Protein AF-A0A0J9TT22-F1 (afdb_monomer_lite)

Radius of gyration: 31.02 Å; chains: 1; bounding box: 88×72×93 Å

Secondary structure (DSSP, 8-state):
-----------SHHHHHHHHHHHHHHHHHHHHHHHHTT--------------HHHHHHS-----HHHHHHTHHHHHHH--THHHHHHHHHHHHHHHHHHHHHHHHHTTT-HHHHHHHHIIIIIHHHHHHHHGGGGGGHHHHHH-SSTTSSSS-EE---SSSSPPPGGG---SS-EE--HHHHHHHHHHHHHHHHHHHHHHHHHHHHHHHHHHHHHHHHTT--PPPHHHHHHHHHHHHTT---

pLDDT: mean 72.02, std 21.17, range [29.62, 95.62]

Foldseek 3Di:
DDDDDDDDPPDPPVVVVVVVVVVVVVVVVVVCVVPVVPDDDDDDDDDDDDDDPVVVVPPPFLQALVVVVVCLVVCLVPDDDVVNVLSVVLVVLLVVVVVLVVLCVVCVPPVPVSVVVCCVPPVVVLVVLLCVLVVLVVLCQQDPDDQPPHVAHADADDPDPDGDDPVNDPDPPHHYDHPVRSVVVNVVSNVVSVVSNVVSVVVVVSSVVSVLVSVCSNVSHDDDDPVVSVVSVVCVVVVVPD

Structure (mmCIF, N/CA/C/O backbone):
data_AF-A0A0J9TT22-F1
#
_entry.id   AF-A0A0J9TT22-F1
#
loop_
_atom_site.group_PDB
_atom_site.id
_atom_site.type_symbol
_atom_site.label_atom_id
_atom_site.label_alt_id
_atom_site.label_comp_id
_atom_site.label_asym_id
_atom_site.label_entity_id
_atom_site.label_seq_id
_atom_site.pdbx_PDB_ins_code
_atom_site.Cartn_x
_atom_site.Cartn_y
_atom_site.Cartn_z
_atom_site.occupancy
_atom_site.B_iso_or_equiv
_atom_site.auth_seq_id
_atom_site.auth_comp_id
_atom_site.auth_asym_id
_atom_site.auth_atom_id
_atom_site.pdbx_PDB_model_num
ATOM 1 N N . MET A 1 1 ? -51.705 55.415 2.253 1.00 37.06 1 MET A N 1
ATOM 2 C CA . MET A 1 1 ? -51.449 54.182 1.472 1.00 37.06 1 MET A CA 1
ATOM 3 C C . MET A 1 1 ? -50.558 53.272 2.321 1.00 37.06 1 MET A C 1
ATOM 5 O O . MET A 1 1 ? -49.623 53.779 2.922 1.00 37.06 1 MET A O 1
ATOM 9 N N . LYS A 1 2 ? -50.947 52.003 2.515 1.00 32.56 2 LYS A N 1
ATOM 10 C CA . LYS A 1 2 ? -50.372 51.031 3.476 1.00 32.56 2 LYS A CA 1
ATOM 11 C C . LYS A 1 2 ? -49.150 50.270 2.915 1.00 32.56 2 LYS A C 1
ATOM 13 O O . LYS A 1 2 ? -49.101 50.066 1.709 1.00 32.56 2 LYS A O 1
ATOM 18 N N . PHE A 1 3 ? -48.368 49.698 3.857 1.00 29.62 3 PHE A N 1
ATOM 19 C CA . PHE A 1 3 ? -47.431 48.543 3.781 1.00 29.62 3 PHE A CA 1
ATOM 20 C C . PHE A 1 3 ? -45.958 48.845 3.411 1.00 29.62 3 PHE A C 1
ATOM 22 O O . PHE A 1 3 ? -45.721 49.713 2.591 1.00 29.62 3 PHE A O 1
ATOM 29 N N . LYS A 1 4 ? -44.917 48.165 3.936 1.00 30.38 4 LYS A N 1
ATOM 30 C CA . LYS A 1 4 ? -44.758 47.073 4.932 1.00 30.38 4 LYS A CA 1
ATOM 31 C C . LYS A 1 4 ? -43.275 46.997 5.360 1.00 30.38 4 LYS A C 1
ATOM 33 O O . LYS A 1 4 ? -42.402 47.367 4.590 1.00 30.38 4 LYS A O 1
ATOM 38 N N . TYR A 1 5 ? -43.027 46.458 6.556 1.00 35.69 5 TYR A N 1
ATOM 39 C CA . TYR A 1 5 ? -41.725 45.977 7.042 1.00 35.69 5 TYR A CA 1
ATOM 40 C C . TYR A 1 5 ? -41.121 44.917 6.103 1.00 35.69 5 TYR A C 1
ATOM 42 O O . TYR A 1 5 ? -41.795 43.921 5.825 1.00 35.69 5 TYR A O 1
ATOM 50 N N . ASP A 1 6 ? -39.849 45.066 5.723 1.00 34.31 6 ASP A N 1
ATOM 51 C CA . ASP A 1 6 ? -39.071 43.990 5.103 1.00 34.31 6 ASP A CA 1
ATOM 52 C C . ASP A 1 6 ? -38.512 43.051 6.179 1.00 34.31 6 ASP A C 1
ATOM 54 O O . ASP A 1 6 ? -37.646 43.395 6.987 1.00 34.31 6 ASP A O 1
ATOM 58 N N . ARG A 1 7 ? -39.064 41.837 6.202 1.00 37.66 7 ARG A N 1
ATOM 59 C CA . ARG A 1 7 ? -38.657 40.716 7.048 1.00 37.66 7 ARG A CA 1
ATOM 60 C C . ARG A 1 7 ? -37.779 39.792 6.207 1.00 37.66 7 ARG A C 1
ATOM 62 O O . ARG A 1 7 ? -38.273 39.130 5.301 1.00 37.66 7 ARG A O 1
ATOM 69 N N . SER A 1 8 ? -36.492 39.730 6.536 1.00 45.25 8 SER A N 1
ATOM 70 C CA . SER A 1 8 ? -35.548 38.747 5.987 1.00 45.25 8 SER A CA 1
ATOM 71 C C . SER A 1 8 ? -36.042 37.302 6.221 1.00 45.25 8 SER A C 1
ATOM 73 O O . SER A 1 8 ? -36.425 36.974 7.352 1.00 45.25 8 SER A O 1
ATOM 75 N N . PRO A 1 9 ? -36.047 36.412 5.206 1.00 38.81 9 PRO A N 1
ATOM 76 C CA . PRO A 1 9 ? -36.471 35.027 5.368 1.00 38.81 9 PRO A CA 1
ATOM 77 C C . PRO A 1 9 ? -35.298 34.156 5.837 1.00 38.81 9 PRO A C 1
ATOM 79 O O . PRO A 1 9 ? -34.629 33.497 5.046 1.00 38.81 9 PRO A O 1
ATOM 82 N N . ASN A 1 10 ? -35.060 34.107 7.150 1.00 47.09 10 ASN A N 1
ATOM 83 C CA . ASN A 1 10 ? -34.124 33.155 7.758 1.00 47.09 10 ASN A CA 1
ATOM 84 C C . ASN A 1 10 ? -34.865 31.896 8.245 1.00 47.09 10 ASN A C 1
ATOM 86 O O . ASN A 1 10 ? -35.039 31.691 9.444 1.00 47.09 10 ASN A O 1
ATOM 90 N N . THR A 1 11 ? -35.403 31.091 7.322 1.00 48.34 11 THR A N 1
ATOM 91 C CA . THR A 1 11 ? -36.253 29.932 7.689 1.00 48.34 11 THR A CA 1
ATOM 92 C C . THR A 1 11 ? -35.967 28.623 6.947 1.00 48.34 11 THR A C 1
ATOM 94 O O . THR A 1 11 ? -36.708 27.662 7.135 1.00 48.34 11 THR A O 1
ATOM 97 N N . SER A 1 12 ? -34.881 28.507 6.173 1.00 46.44 12 SER A N 1
ATOM 98 C CA . SER A 1 12 ? -34.568 27.260 5.442 1.00 46.44 12 SER A CA 1
ATOM 99 C C . SER A 1 12 ? -33.324 26.495 5.915 1.00 46.44 12 SER A C 1
ATOM 101 O O . SER A 1 12 ? -33.224 25.302 5.631 1.00 46.44 12 SER A O 1
ATOM 103 N N . PHE A 1 13 ? -32.418 27.097 6.696 1.00 41.72 13 PHE A N 1
ATOM 104 C CA . PHE A 1 13 ? -31.214 26.391 7.167 1.00 41.72 13 PHE A CA 1
ATOM 105 C C . PHE A 1 13 ? -31.486 25.431 8.332 1.00 41.72 13 PHE A C 1
ATOM 107 O O . PHE A 1 13 ? -30.961 24.319 8.337 1.00 41.72 13 PHE A O 1
ATOM 114 N N . ASN A 1 14 ? -32.383 25.789 9.258 1.00 47.84 14 ASN A N 1
ATOM 115 C CA . ASN A 1 14 ? -32.678 24.951 10.427 1.00 47.84 14 ASN A CA 1
ATOM 116 C C . ASN A 1 14 ? -33.290 23.600 10.043 1.00 47.84 14 ASN A C 1
ATOM 118 O O . ASN A 1 14 ? -33.063 22.613 10.728 1.00 47.84 14 ASN A O 1
ATOM 122 N N . ARG A 1 15 ? -34.030 23.523 8.928 1.00 44.78 15 ARG A N 1
ATOM 123 C CA . ARG A 1 15 ? -34.662 22.271 8.491 1.00 44.78 15 ARG A CA 1
ATOM 124 C C . ARG A 1 15 ? -33.671 21.309 7.835 1.00 44.78 15 ARG A C 1
ATOM 126 O O . ARG A 1 15 ? -33.871 20.105 7.923 1.00 44.78 15 ARG A O 1
ATOM 133 N N . LEU A 1 16 ? -32.619 21.823 7.193 1.00 44.25 16 LEU A N 1
ATOM 134 C CA . LEU A 1 16 ? -31.525 20.998 6.671 1.00 44.25 16 LEU A CA 1
ATOM 135 C C . LEU A 1 16 ? -30.600 20.546 7.799 1.00 44.25 16 LEU A C 1
ATOM 137 O O . LEU A 1 16 ? -30.248 19.372 7.833 1.00 44.25 16 LEU A O 1
ATOM 141 N N . LEU A 1 17 ? -30.287 21.439 8.746 1.00 44.12 17 LEU A N 1
ATOM 142 C CA . LEU A 1 17 ? -29.478 21.105 9.919 1.00 44.12 17 LEU A CA 1
ATOM 143 C C . LEU A 1 17 ? -30.178 20.057 10.792 1.00 44.12 17 LEU A C 1
ATOM 145 O O . LEU A 1 17 ? -29.600 19.013 11.057 1.00 44.12 17 LEU A O 1
ATOM 149 N N . ALA A 1 18 ? -31.458 20.269 11.113 1.00 38.72 18 ALA A N 1
ATOM 150 C CA . ALA A 1 18 ? -32.251 19.333 11.905 1.00 38.72 18 ALA A CA 1
ATOM 151 C C . ALA A 1 18 ? -32.453 17.987 11.196 1.00 38.72 18 ALA A C 1
ATOM 153 O O . ALA A 1 18 ? -32.530 16.957 11.852 1.00 38.72 18 ALA A O 1
ATOM 154 N N . LYS A 1 19 ? -32.527 17.962 9.857 1.00 45.28 19 LYS A N 1
ATOM 155 C CA . LYS A 1 19 ? -32.622 16.701 9.107 1.00 45.28 19 LYS A CA 1
ATOM 156 C C . LYS A 1 19 ? -31.295 15.940 9.120 1.00 45.28 19 LYS A C 1
ATOM 158 O O . LYS A 1 19 ? -31.318 14.719 9.210 1.00 45.28 19 LYS A O 1
ATOM 163 N N . HIS A 1 20 ? -30.170 16.655 9.075 1.00 45.69 20 HIS A N 1
ATOM 164 C CA . HIS A 1 20 ? -28.841 16.059 9.166 1.00 45.69 20 HIS A CA 1
ATOM 165 C C . HIS A 1 20 ? -28.533 15.563 10.585 1.00 45.69 20 HIS A C 1
ATOM 167 O O . HIS A 1 20 ? -28.044 14.449 10.716 1.00 45.69 20 HIS A O 1
ATOM 173 N N . GLU A 1 21 ? -28.892 16.336 11.618 1.00 42.06 21 GLU A N 1
ATOM 174 C CA . GLU A 1 21 ? -28.808 15.936 13.031 1.00 42.06 21 GLU A CA 1
ATOM 175 C C . GLU A 1 21 ? -29.717 14.742 13.327 1.00 42.06 21 GLU A C 1
ATOM 177 O O . GLU A 1 21 ? -29.281 13.791 13.957 1.00 42.06 21 GLU A O 1
ATOM 182 N N . TYR A 1 22 ? -30.951 14.734 12.814 1.00 36.41 22 TYR A N 1
ATOM 183 C CA . TYR A 1 22 ? -31.877 13.614 12.997 1.00 36.41 22 TYR A CA 1
ATOM 184 C C . TYR A 1 22 ? -31.412 12.345 12.271 1.00 36.41 22 TYR A C 1
ATOM 186 O O . TYR A 1 22 ? -31.561 11.244 12.791 1.00 36.41 22 TYR A O 1
ATOM 194 N N . GLN A 1 23 ? -30.822 12.474 11.076 1.00 41.59 23 GLN A N 1
ATOM 195 C CA . GLN A 1 23 ? -30.204 11.337 10.386 1.00 41.59 23 GLN A CA 1
ATOM 196 C C . GLN A 1 23 ? -28.950 10.848 11.116 1.00 41.59 23 GLN A C 1
ATOM 198 O O . GLN A 1 23 ? -28.794 9.644 11.265 1.00 41.59 23 GLN A O 1
ATOM 203 N N . GLU A 1 24 ? -28.115 11.746 11.642 1.00 42.84 24 GLU A N 1
ATOM 204 C CA . GLU A 1 24 ? -26.948 11.394 12.461 1.00 42.84 24 GLU A CA 1
ATOM 205 C C . GLU A 1 24 ? -27.359 10.721 13.782 1.00 42.84 24 GLU A C 1
ATOM 207 O O . GLU A 1 24 ? -26.717 9.767 14.209 1.00 42.84 24 GLU A O 1
ATOM 212 N N . GLU A 1 25 ? -28.461 11.153 14.396 1.00 38.59 25 GLU A N 1
ATOM 213 C CA . GLU A 1 25 ? -29.019 10.565 15.616 1.00 38.59 25 GLU A CA 1
ATOM 214 C C . GLU A 1 25 ? -29.663 9.196 15.350 1.00 38.59 25 GLU A C 1
ATOM 216 O O . GLU A 1 25 ? -29.470 8.264 16.129 1.00 38.59 25 GLU A O 1
ATOM 221 N N . ILE A 1 26 ? -30.364 9.023 14.224 1.00 37.78 26 ILE A N 1
ATOM 222 C CA . ILE A 1 26 ? -30.870 7.715 13.779 1.00 37.78 26 ILE A CA 1
ATOM 223 C C . ILE A 1 26 ? -29.719 6.772 13.429 1.00 37.78 26 ILE A C 1
ATOM 225 O O . ILE A 1 26 ? -29.774 5.593 13.777 1.00 37.78 26 ILE A O 1
ATOM 229 N N . ASP A 1 27 ? -28.679 7.265 12.761 1.00 44.78 27 ASP A N 1
ATOM 230 C CA . ASP A 1 27 ? -27.496 6.479 12.434 1.00 44.78 27 ASP A CA 1
ATOM 231 C C . ASP A 1 27 ? -26.738 6.097 13.713 1.00 44.78 27 ASP A C 1
ATOM 233 O O . ASP A 1 27 ? -26.371 4.934 13.850 1.00 44.78 27 ASP A O 1
ATOM 237 N N . ASP A 1 28 ? -26.598 6.996 14.698 1.00 43.00 28 ASP A N 1
ATOM 238 C CA . ASP A 1 28 ? -26.038 6.699 16.028 1.00 43.00 28 ASP A CA 1
ATOM 239 C C . ASP A 1 28 ? -26.902 5.683 16.787 1.00 43.00 28 ASP A C 1
ATOM 241 O O . ASP A 1 28 ? -26.366 4.735 17.355 1.00 43.00 28 ASP A O 1
ATOM 245 N N . LEU A 1 29 ? -28.233 5.794 16.737 1.00 38.97 29 LEU A N 1
ATOM 246 C CA . LEU A 1 29 ? -29.165 4.844 17.352 1.00 38.97 29 LEU A CA 1
ATOM 247 C C . LEU A 1 29 ? -29.139 3.471 16.674 1.00 38.97 29 LEU A C 1
ATOM 249 O O . LEU A 1 29 ? -29.171 2.457 17.369 1.00 38.97 29 LEU A O 1
ATOM 253 N N . ASN A 1 30 ? -29.027 3.409 15.349 1.00 43.81 30 ASN A N 1
ATOM 254 C CA . ASN A 1 30 ? -28.881 2.162 14.600 1.00 43.81 30 ASN A CA 1
ATOM 255 C C . ASN A 1 30 ? -27.499 1.537 14.824 1.00 43.81 30 ASN A C 1
ATOM 257 O O . ASN A 1 30 ? -27.389 0.315 14.964 1.00 43.81 30 ASN A O 1
ATOM 261 N N . LEU A 1 31 ? -26.443 2.349 14.917 1.00 43.25 31 LEU A N 1
ATOM 262 C CA . LEU A 1 31 ? -25.096 1.906 15.274 1.00 43.25 31 LEU A CA 1
ATOM 263 C C . LEU A 1 31 ? -25.077 1.375 16.714 1.00 43.25 31 LEU A C 1
ATOM 265 O O . LEU A 1 31 ? -24.534 0.303 16.970 1.00 43.25 31 LEU A O 1
ATOM 269 N N . ARG A 1 32 ? -25.745 2.071 17.642 1.00 37.31 32 ARG A N 1
ATOM 270 C CA . ARG A 1 32 ? -25.899 1.706 19.056 1.00 37.31 32 ARG A CA 1
ATOM 271 C C . ARG A 1 32 ? -26.750 0.453 19.221 1.00 37.31 32 ARG A C 1
ATOM 273 O O . ARG A 1 32 ? -26.325 -0.454 19.920 1.00 37.31 32 ARG A O 1
ATOM 280 N N . GLY A 1 33 ? -27.884 0.335 18.537 1.00 35.97 33 GLY A N 1
ATOM 281 C CA . GLY A 1 33 ? -28.732 -0.863 18.544 1.00 35.97 33 GLY A CA 1
ATOM 282 C C . GLY A 1 33 ? -28.030 -2.086 17.945 1.00 35.97 33 GLY A C 1
ATOM 283 O O . GLY A 1 33 ? -28.187 -3.208 18.429 1.00 35.97 33 GLY A O 1
ATOM 284 N N . ASN A 1 34 ? -27.169 -1.880 16.945 1.00 39.72 34 ASN A N 1
ATOM 285 C CA . ASN A 1 34 ? -26.331 -2.943 16.402 1.00 39.72 34 ASN A CA 1
ATOM 286 C C . ASN A 1 34 ? -25.135 -3.306 17.297 1.00 39.72 34 ASN A C 1
ATOM 288 O O . ASN A 1 34 ? -24.751 -4.474 17.270 1.00 39.72 34 ASN A O 1
ATOM 292 N N . LEU A 1 35 ? -24.584 -2.368 18.083 1.00 41.12 35 LEU A N 1
ATOM 293 C CA . LEU A 1 35 ? -23.477 -2.591 19.032 1.00 41.12 35 LEU A CA 1
ATOM 294 C C . LEU A 1 35 ? -23.924 -3.191 20.373 1.00 41.12 35 LEU A C 1
ATOM 296 O O . LEU A 1 35 ? -23.228 -4.044 20.915 1.00 41.12 35 LEU A O 1
ATOM 300 N N . VAL A 1 36 ? -25.071 -2.765 20.912 1.00 41.31 36 VAL A N 1
ATOM 301 C CA . VAL A 1 36 ? -25.587 -3.200 22.227 1.00 41.31 36 VAL A CA 1
ATOM 302 C C . VAL A 1 36 ? -25.823 -4.714 22.265 1.00 41.31 36 VAL A C 1
ATOM 304 O O . VAL A 1 36 ? -25.690 -5.332 23.314 1.00 41.31 36 VAL A O 1
ATOM 307 N N . ASN A 1 37 ? -26.053 -5.337 21.108 1.00 36.88 37 ASN A N 1
ATOM 308 C CA . ASN A 1 37 ? -26.196 -6.786 20.991 1.00 36.88 37 ASN A CA 1
ATOM 309 C C . ASN A 1 37 ? -24.880 -7.585 21.134 1.00 36.88 37 ASN A C 1
ATOM 311 O O . ASN A 1 37 ? -24.942 -8.812 21.145 1.00 36.88 37 ASN A O 1
ATOM 315 N N . TYR A 1 38 ? -23.705 -6.945 21.232 1.00 47.16 38 TYR A N 1
ATOM 316 C CA . TYR A 1 38 ? -22.410 -7.648 21.233 1.00 47.16 38 TYR A CA 1
ATOM 317 C C . TYR A 1 38 ? -21.505 -7.391 22.443 1.00 47.16 38 TYR A C 1
ATOM 319 O O . TYR A 1 38 ? -20.490 -8.069 22.569 1.00 47.16 38 TYR A O 1
ATOM 327 N N . GLU A 1 39 ? -21.840 -6.469 23.348 1.00 41.78 39 GLU A N 1
ATOM 328 C CA . GLU A 1 39 ? -20.967 -6.125 24.482 1.00 41.78 39 GLU A CA 1
ATOM 329 C C . GLU A 1 39 ? -21.781 -5.808 25.744 1.00 41.78 39 GLU A C 1
ATOM 331 O O . GLU A 1 39 ? -21.877 -4.661 26.175 1.00 41.78 39 GLU A O 1
ATOM 336 N N . THR A 1 40 ? -22.350 -6.837 26.378 1.00 32.28 40 THR A N 1
ATOM 337 C CA . THR A 1 40 ? -22.610 -6.762 27.824 1.00 32.28 40 THR A CA 1
ATOM 338 C C . THR A 1 40 ? -21.502 -7.554 28.521 1.00 32.28 40 THR A C 1
ATOM 340 O O . THR A 1 40 ? -21.548 -8.783 28.503 1.00 32.28 40 THR A O 1
ATOM 343 N N . PRO A 1 41 ? -20.456 -6.912 29.070 1.00 39.66 41 PRO A N 1
ATOM 344 C CA . PRO A 1 41 ? -19.488 -7.621 29.899 1.00 39.66 41 PRO A CA 1
ATOM 345 C C . PRO A 1 41 ? -20.177 -8.097 31.191 1.00 39.66 41 PRO A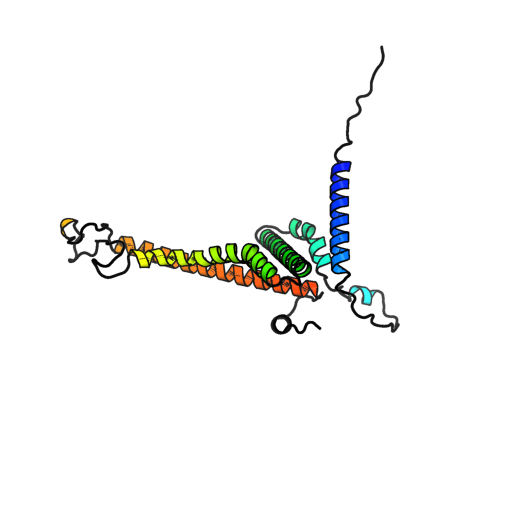 C 1
ATOM 347 O O . PRO A 1 41 ? -21.079 -7.407 31.678 1.00 39.66 41 PRO A O 1
ATOM 350 N N . PRO A 1 42 ? -19.786 -9.251 31.765 1.00 38.19 42 PRO A N 1
ATOM 351 C CA . PRO A 1 42 ? -20.404 -9.741 32.984 1.00 38.19 42 PRO A CA 1
ATOM 352 C C . PRO A 1 42 ? -20.160 -8.755 34.128 1.00 38.19 42 PRO A C 1
ATOM 354 O O . PRO A 1 42 ? -19.050 -8.272 34.358 1.00 38.19 42 PRO A O 1
ATOM 357 N N . ASN A 1 43 ? -21.262 -8.452 34.801 1.00 37.22 43 ASN A N 1
ATOM 358 C CA . ASN A 1 43 ? -21.387 -7.597 35.967 1.00 37.22 43 ASN A CA 1
ATOM 359 C C . ASN A 1 43 ? -20.382 -8.040 37.050 1.00 37.22 43 ASN A C 1
ATOM 361 O O . ASN A 1 43 ? -20.492 -9.148 37.573 1.00 37.22 43 ASN A O 1
ATOM 365 N N . ILE A 1 44 ? -19.391 -7.205 37.378 1.00 36.81 44 ILE A N 1
ATOM 366 C CA . ILE A 1 44 ? -18.541 -7.437 38.553 1.00 36.81 44 ILE A CA 1
ATOM 367 C C . ILE A 1 44 ? -19.313 -6.889 39.748 1.00 36.81 44 ILE A C 1
ATOM 369 O O . ILE A 1 44 ? -19.485 -5.677 39.880 1.00 36.81 44 ILE A O 1
ATOM 373 N N . HIS A 1 45 ? -19.815 -7.811 40.566 1.00 34.56 45 HIS A N 1
ATOM 374 C CA . HIS A 1 45 ? -20.509 -7.524 41.811 1.00 34.56 45 HIS A CA 1
ATOM 375 C C . HIS A 1 45 ? -19.671 -6.646 42.749 1.00 34.56 45 HIS A C 1
ATOM 377 O O . HIS A 1 45 ? -18.445 -6.723 42.795 1.00 34.56 45 HIS A O 1
ATOM 383 N N . ASN A 1 46 ? -20.401 -5.798 43.468 1.00 40.19 46 ASN A N 1
ATOM 384 C CA . ASN A 1 46 ? -19.937 -4.823 44.441 1.00 40.19 46 ASN A CA 1
ATOM 385 C C . ASN A 1 46 ? -18.973 -5.416 45.474 1.00 40.19 46 ASN A C 1
ATOM 387 O O . ASN A 1 46 ? -19.292 -6.418 46.106 1.00 40.19 46 ASN A O 1
ATOM 391 N N . GLU A 1 47 ? -17.896 -4.689 45.757 1.00 32.50 47 GLU A N 1
ATOM 392 C CA . GLU A 1 47 ? -17.375 -4.619 47.118 1.00 32.50 47 GLU A CA 1
ATOM 393 C C . GLU A 1 47 ? -16.932 -3.178 47.381 1.00 32.50 47 GLU A C 1
ATOM 395 O O . GLU A 1 47 ? -16.017 -2.634 46.754 1.00 32.50 47 GLU A O 1
ATOM 400 N N . GLU A 1 48 ? -17.708 -2.516 48.234 1.00 42.75 48 GLU A N 1
ATOM 401 C CA . GLU A 1 48 ? -17.451 -1.182 48.746 1.00 42.75 48 GLU A CA 1
ATOM 402 C C . GLU A 1 48 ? -16.157 -1.196 49.551 1.00 42.75 48 GLU A C 1
ATOM 404 O O . GLU A 1 48 ? -16.017 -2.001 50.461 1.00 42.75 48 GLU A O 1
ATOM 409 N N . ASN A 1 49 ? -15.241 -0.270 49.264 1.00 30.72 49 ASN A N 1
ATOM 410 C CA . ASN A 1 49 ? -14.400 0.335 50.291 1.00 30.72 49 ASN A CA 1
ATOM 411 C C . ASN A 1 49 ? -13.901 1.704 49.813 1.00 30.72 49 ASN A C 1
ATOM 413 O O . ASN A 1 49 ? -13.359 1.868 48.718 1.00 30.72 49 ASN A O 1
ATOM 417 N N . PHE A 1 50 ? -14.162 2.712 50.642 1.00 45.41 50 PHE A N 1
ATOM 418 C CA . PHE A 1 50 ? -13.865 4.125 50.437 1.00 45.41 50 PHE A CA 1
ATOM 419 C C . PHE A 1 50 ? -12.418 4.365 49.993 1.00 45.41 50 PHE A C 1
ATOM 421 O O . PHE A 1 50 ? -11.483 4.075 50.736 1.00 45.41 50 PHE A O 1
ATOM 428 N N . THR A 1 51 ? -12.192 4.994 48.833 1.00 35.28 51 THR A N 1
ATOM 429 C CA . THR A 1 51 ? -10.885 5.618 48.556 1.00 35.28 51 THR A CA 1
ATOM 430 C C . THR A 1 51 ? -10.992 6.790 47.573 1.00 35.28 51 THR A C 1
ATOM 432 O O . THR A 1 51 ? -11.075 6.599 46.369 1.00 35.28 51 THR A O 1
ATOM 435 N N . SER A 1 52 ? -10.954 8.003 48.138 1.00 40.78 52 SER A N 1
ATOM 436 C CA . SER A 1 52 ? -10.563 9.327 47.606 1.00 40.78 52 SER A CA 1
ATOM 437 C C . SER A 1 52 ? -10.932 9.760 46.165 1.00 40.78 52 SER A C 1
ATOM 439 O O . SER A 1 52 ? -10.741 9.055 45.178 1.00 40.78 52 SER A O 1
ATOM 441 N N . LYS A 1 53 ? -11.299 11.047 46.017 1.00 36.69 53 LYS A N 1
ATOM 442 C CA . LYS A 1 53 ? -11.429 11.783 44.732 1.00 36.69 53 LYS A CA 1
ATOM 443 C C . LYS A 1 53 ? -10.253 11.570 43.751 1.00 36.69 53 LYS A C 1
ATOM 445 O O . LYS A 1 53 ? -10.436 11.716 42.546 1.00 36.69 53 LYS A O 1
ATOM 450 N N . TYR A 1 54 ? -9.071 11.183 44.239 1.00 37.94 54 TYR A N 1
ATOM 451 C CA . TYR A 1 54 ? -7.882 10.898 43.430 1.00 37.94 54 TYR A CA 1
ATOM 452 C C . TYR A 1 54 ? -7.887 9.514 42.754 1.00 37.94 54 TYR A C 1
ATOM 454 O O . TYR A 1 54 ? -7.288 9.365 41.687 1.00 37.94 54 TYR A O 1
ATOM 462 N N . ALA A 1 55 ? -8.605 8.517 43.285 1.00 38.25 55 ALA A N 1
ATOM 463 C CA . ALA A 1 55 ? -8.742 7.209 42.634 1.00 38.25 55 ALA A CA 1
ATOM 464 C C . ALA A 1 55 ? -9.563 7.292 41.331 1.00 38.25 55 ALA A C 1
ATOM 466 O O . ALA A 1 55 ? -9.316 6.546 40.380 1.00 38.25 55 ALA A O 1
ATOM 467 N N . TYR A 1 56 ? -10.484 8.257 41.246 1.00 40.56 56 TYR A N 1
ATOM 468 C CA . TYR A 1 56 ? -11.313 8.491 40.060 1.00 40.56 56 TYR A CA 1
ATOM 469 C C . TYR A 1 56 ? -10.511 9.055 38.875 1.00 40.56 56 TYR A C 1
ATOM 471 O O . TYR A 1 56 ? -10.803 8.748 37.722 1.00 40.56 56 TYR A O 1
ATOM 479 N N . LEU A 1 57 ? -9.448 9.823 39.145 1.00 43.53 57 LEU A N 1
ATOM 480 C CA . LEU A 1 57 ? -8.591 10.415 38.110 1.00 43.53 57 LEU A CA 1
ATOM 481 C C . LEU A 1 57 ? -7.582 9.416 37.517 1.00 43.53 57 LEU A C 1
ATOM 483 O O . LEU A 1 57 ? -7.057 9.649 36.428 1.00 43.53 57 LEU A O 1
ATOM 487 N N . LYS A 1 58 ? -7.327 8.288 38.200 1.00 35.59 58 LYS A N 1
ATOM 488 C CA . LYS A 1 58 ? -6.332 7.282 37.786 1.00 35.59 58 LYS A CA 1
ATOM 489 C C . LYS A 1 58 ? -6.927 6.018 37.158 1.00 35.59 58 LYS A C 1
ATOM 491 O O . LYS A 1 58 ? -6.185 5.230 36.573 1.00 35.59 58 LYS A O 1
ATOM 496 N N . LYS A 1 59 ? -8.253 5.851 37.156 1.00 40.62 59 LYS A N 1
ATOM 497 C CA . LYS A 1 59 ? -8.921 4.895 36.259 1.00 40.62 59 LYS A CA 1
ATOM 498 C C . LYS A 1 59 ? -9.033 5.536 34.877 1.00 40.62 59 LYS A C 1
ATOM 500 O O . LYS A 1 59 ? -10.075 6.074 34.512 1.00 40.62 59 LYS A O 1
ATOM 505 N N . ARG A 1 60 ? -7.937 5.522 34.106 1.00 45.97 60 ARG A N 1
ATOM 506 C CA . ARG A 1 60 ? -7.943 5.898 32.682 1.00 45.97 60 ARG A CA 1
ATOM 507 C C . ARG A 1 60 ? -9.024 5.052 32.009 1.00 45.97 60 ARG A C 1
ATOM 509 O O . ARG A 1 60 ? -8.793 3.865 31.791 1.00 45.97 60 ARG A O 1
ATOM 516 N N . LYS A 1 61 ? -10.208 5.633 31.760 1.00 53.91 61 LYS A N 1
ATOM 517 C CA . LYS A 1 61 ? -11.314 4.933 31.092 1.00 53.91 61 LYS A CA 1
ATOM 518 C C . LYS A 1 61 ? -10.734 4.234 29.857 1.00 53.91 61 LYS A C 1
ATOM 520 O O . LYS A 1 61 ? -9.988 4.893 29.119 1.00 53.91 61 LYS A O 1
ATOM 525 N N . PRO A 1 62 ? -11.009 2.933 29.653 1.00 53.00 62 PRO A N 1
ATOM 526 C CA . PRO A 1 62 ? -10.571 2.253 28.446 1.00 53.00 62 PRO A CA 1
ATOM 527 C C . PRO A 1 62 ? -11.053 3.083 27.258 1.00 53.00 62 PRO A C 1
ATOM 529 O O . PRO A 1 62 ? -12.219 3.483 27.199 1.00 53.00 62 PRO A O 1
ATOM 532 N N . ILE A 1 63 ? -10.130 3.440 26.364 1.00 62.97 63 ILE A N 1
ATOM 533 C CA . ILE A 1 63 ? -10.493 4.182 25.158 1.00 62.97 63 ILE A CA 1
ATOM 534 C C . ILE A 1 63 ? -11.254 3.186 24.295 1.00 62.97 63 ILE A C 1
ATOM 536 O O . ILE A 1 63 ? -10.641 2.344 23.642 1.00 62.97 63 ILE A O 1
ATOM 540 N N . ASN A 1 64 ? -12.581 3.258 24.336 1.00 79.56 64 ASN A N 1
ATOM 541 C CA . ASN A 1 64 ? -13.423 2.445 23.477 1.00 79.56 64 ASN A CA 1
ATOM 542 C C . ASN A 1 64 ? -13.407 3.002 22.045 1.00 79.56 64 ASN A C 1
ATOM 544 O O . ASN A 1 64 ? -13.227 4.205 21.813 1.00 79.56 64 ASN A O 1
ATOM 548 N N . LEU A 1 65 ? -13.599 2.118 21.070 1.00 87.62 65 LEU A N 1
ATOM 549 C CA . LEU A 1 65 ? -13.638 2.456 19.647 1.00 87.62 65 LEU A CA 1
ATOM 550 C C . LEU A 1 65 ? -14.635 3.586 19.337 1.00 87.62 65 LEU A C 1
ATOM 552 O O . LEU A 1 65 ? -14.341 4.460 18.522 1.00 87.62 65 LEU A O 1
ATOM 556 N N . LEU A 1 66 ? -15.777 3.610 20.028 1.00 85.81 66 LEU A N 1
ATOM 557 C CA . LEU A 1 66 ? -16.830 4.607 19.834 1.00 85.81 66 LEU A CA 1
ATOM 558 C C . LEU A 1 66 ? -16.375 6.025 20.223 1.00 85.81 66 LEU A C 1
ATOM 560 O O . LEU A 1 66 ? -16.458 6.948 19.416 1.00 85.81 66 LEU A O 1
ATOM 564 N N . SER A 1 67 ? -15.802 6.207 21.419 1.00 87.81 67 SER A N 1
ATOM 565 C CA . SER A 1 67 ? -15.241 7.503 21.838 1.00 87.81 67 SER A CA 1
ATOM 566 C C . SER A 1 67 ? -14.045 7.913 20.980 1.00 87.81 67 SER A C 1
ATOM 568 O O . SER A 1 67 ? -13.823 9.106 20.742 1.00 87.81 67 SER A O 1
ATOM 570 N N . TYR A 1 68 ? -13.284 6.937 20.474 1.00 89.12 68 TYR A N 1
ATOM 571 C CA . TYR A 1 68 ? -12.226 7.195 19.512 1.00 89.12 68 TYR A CA 1
ATOM 572 C C . TYR A 1 68 ? -12.798 7.774 18.216 1.00 89.12 68 TYR A C 1
ATOM 574 O O . TYR A 1 68 ? -12.344 8.831 17.780 1.00 89.12 68 TYR A O 1
ATOM 582 N N . LYS A 1 69 ? -13.812 7.152 17.614 1.00 90.81 69 LYS A N 1
ATOM 583 C CA . LYS A 1 69 ? -14.441 7.649 16.382 1.00 90.81 69 LYS A CA 1
ATOM 584 C C . LYS A 1 69 ? -15.136 8.997 16.582 1.00 90.81 69 LYS A C 1
ATOM 586 O O . LYS A 1 69 ? -14.866 9.908 15.809 1.00 90.81 69 LYS A O 1
ATOM 591 N N . LYS A 1 70 ? -15.883 9.188 17.676 1.00 90.44 70 LYS A N 1
ATOM 592 C CA . LYS A 1 70 ? -16.576 10.457 17.988 1.00 90.44 70 LYS A CA 1
ATOM 593 C C . LYS A 1 70 ? -15.634 11.663 18.024 1.00 90.44 70 LYS A C 1
ATOM 595 O O . LYS A 1 70 ? -15.951 12.740 17.540 1.00 90.44 70 LYS A O 1
ATOM 600 N N . ASN A 1 71 ? -14.427 11.475 18.551 1.00 90.56 71 ASN A N 1
ATOM 601 C CA . ASN A 1 71 ? -13.425 12.540 18.632 1.00 90.56 71 ASN A CA 1
ATOM 602 C C . ASN A 1 71 ? -12.605 12.728 17.339 1.00 90.56 71 ASN A C 1
ATOM 604 O O . ASN A 1 71 ? -11.594 13.436 17.367 1.00 90.56 71 ASN A O 1
ATOM 608 N N . TYR A 1 72 ? -12.956 12.058 16.235 1.00 91.94 72 TYR A N 1
ATOM 609 C CA . TYR A 1 72 ? -12.186 12.106 14.992 1.00 91.94 72 TYR A CA 1
ATOM 610 C C . TYR A 1 72 ? -12.067 13.527 14.439 1.00 91.94 72 TYR A C 1
ATOM 612 O O . TYR A 1 72 ? -10.943 13.972 14.230 1.00 91.94 72 TYR A O 1
ATOM 620 N N . GLU A 1 73 ? -13.177 14.248 14.259 1.00 92.56 73 GLU A N 1
ATOM 621 C CA . GLU A 1 73 ? -13.177 15.569 13.607 1.00 92.56 73 GLU A CA 1
ATOM 622 C C . GLU A 1 73 ? -12.291 16.563 14.367 1.00 92.56 73 GLU A C 1
ATOM 624 O O . GLU A 1 73 ? -11.415 17.218 13.801 1.00 92.56 73 GLU A O 1
ATOM 629 N N . HIS A 1 74 ? -12.408 16.568 15.695 1.00 93.06 74 HIS A N 1
ATOM 630 C CA . HIS A 1 74 ? -11.548 17.362 16.564 1.00 93.06 74 HIS A CA 1
ATOM 631 C C . HIS A 1 74 ? -10.061 16.970 16.450 1.00 93.06 74 HIS A C 1
ATOM 633 O O . HIS A 1 74 ? -9.186 17.840 16.415 1.00 93.06 74 HIS A O 1
ATOM 639 N N . ARG A 1 75 ? -9.735 15.667 16.381 1.00 93.25 75 ARG A N 1
ATOM 640 C CA . ARG A 1 75 ? -8.345 15.229 16.155 1.00 93.25 75 ARG A CA 1
ATOM 641 C C . ARG A 1 75 ? -7.853 15.660 14.781 1.00 93.25 75 ARG A C 1
ATOM 643 O O . ARG A 1 75 ? -6.738 16.158 14.691 1.00 93.25 75 ARG A O 1
ATOM 650 N N . TYR A 1 76 ? -8.665 15.490 13.746 1.00 93.19 76 TYR A N 1
ATOM 651 C CA . TYR A 1 76 ? -8.336 15.815 12.366 1.00 93.19 76 TYR A CA 1
ATOM 652 C C . TYR A 1 76 ? -8.061 17.313 12.183 1.00 93.19 76 TYR A C 1
ATOM 654 O O . TYR A 1 76 ? -7.029 17.680 11.620 1.00 93.19 76 TYR A O 1
ATOM 662 N N . ALA A 1 77 ? -8.915 18.176 12.742 1.00 94.88 77 ALA A N 1
ATOM 663 C CA . ALA A 1 77 ? -8.761 19.630 12.708 1.00 94.88 77 ALA A CA 1
ATOM 664 C C . ALA A 1 77 ? -7.451 20.107 13.360 1.00 94.88 77 ALA A C 1
ATOM 666 O O . ALA A 1 77 ? -6.824 21.052 12.885 1.00 94.88 77 ALA A O 1
ATOM 667 N N . LYS A 1 78 ? -6.992 19.422 14.417 1.00 95.62 78 LYS A N 1
ATOM 668 C CA . LYS A 1 78 ? -5.743 19.751 15.123 1.00 95.62 78 LYS A CA 1
ATOM 669 C C . LYS A 1 78 ? -4.469 19.299 14.399 1.00 95.62 78 LYS A C 1
ATOM 671 O O . LYS A 1 78 ? -3.382 19.753 14.758 1.00 95.62 78 LYS A O 1
ATOM 676 N N . LYS A 1 79 ? -4.548 18.389 13.422 1.00 95.44 79 LYS A N 1
ATOM 677 C CA . LYS A 1 79 ? -3.371 17.863 12.707 1.00 95.44 79 LYS A CA 1
ATOM 678 C C . LYS A 1 79 ? -2.997 18.736 11.506 1.00 95.44 79 LYS A C 1
ATOM 680 O O . LYS A 1 79 ? -3.842 19.369 10.883 1.00 95.44 79 LYS A O 1
ATOM 685 N N . LYS A 1 80 ? -1.710 18.720 11.144 1.00 94.50 80 LYS A N 1
ATOM 686 C CA . LYS A 1 80 ? -1.154 19.401 9.962 1.00 94.50 80 LYS A CA 1
ATOM 687 C C . LYS A 1 80 ? -0.254 18.449 9.165 1.00 94.50 80 LYS A C 1
ATOM 689 O O . LYS A 1 80 ? 0.267 17.481 9.724 1.00 94.50 80 LYS A O 1
ATOM 694 N N . GLY A 1 81 ? -0.091 18.722 7.868 1.00 95.38 81 GLY A N 1
ATOM 695 C CA . GLY A 1 81 ? 0.796 17.973 6.967 1.00 95.38 81 GLY A CA 1
ATOM 696 C C . GLY A 1 81 ? 0.516 16.465 6.934 1.00 95.38 81 GLY A C 1
ATOM 697 O O . GLY A 1 81 ? -0.639 16.035 6.904 1.00 95.38 81 GLY A O 1
ATOM 698 N N . LEU A 1 82 ? 1.580 15.658 6.997 1.00 92.81 82 LEU A N 1
ATOM 699 C CA . LEU A 1 82 ? 1.511 14.189 6.954 1.00 92.81 82 LEU A CA 1
ATOM 700 C C . LEU A 1 82 ? 0.660 13.587 8.077 1.00 92.81 82 LEU A C 1
ATOM 702 O O . LEU A 1 82 ? -0.022 12.589 7.867 1.00 92.81 82 LEU A O 1
ATOM 706 N N . ALA A 1 83 ? 0.633 14.210 9.258 1.00 94.06 83 ALA A N 1
ATOM 707 C CA . ALA A 1 83 ? -0.170 13.710 10.370 1.00 94.06 83 ALA A CA 1
ATOM 708 C C . ALA A 1 83 ? -1.682 13.853 10.116 1.00 94.06 83 ALA A C 1
ATOM 710 O O . ALA A 1 83 ? -2.481 13.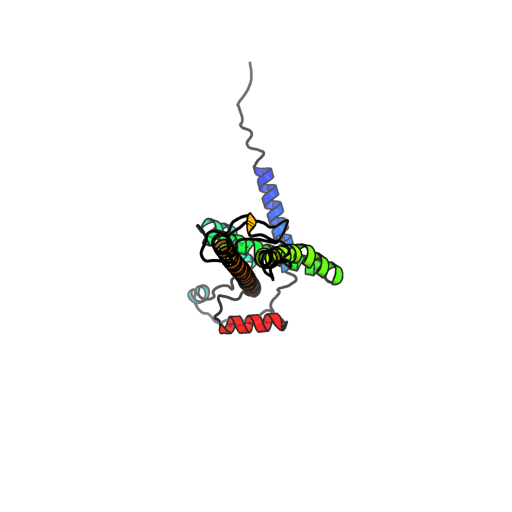119 10.697 1.00 94.06 83 ALA A O 1
ATOM 711 N N . LYS A 1 84 ? -2.084 14.794 9.249 1.00 95.38 84 LYS A N 1
ATOM 712 C CA . LYS A 1 84 ? -3.476 14.951 8.812 1.00 95.38 84 LYS A CA 1
ATOM 713 C C . LYS A 1 84 ? -3.854 13.870 7.796 1.00 95.38 84 LYS A C 1
ATOM 715 O O . LYS A 1 84 ? -4.938 13.305 7.904 1.00 95.38 84 LYS A O 1
ATOM 720 N N . LEU A 1 85 ? -2.937 13.532 6.883 1.00 94.31 85 LEU A N 1
ATOM 721 C CA . LEU A 1 85 ? -3.096 12.408 5.953 1.00 94.31 85 LEU A CA 1
ATOM 722 C C . LEU A 1 85 ? -3.164 11.065 6.688 1.00 94.31 85 LEU A C 1
ATOM 724 O O . LEU A 1 85 ? -4.057 10.275 6.410 1.00 94.31 85 LEU A O 1
ATOM 728 N N . ASP A 1 86 ? -2.290 10.827 7.671 1.00 94.12 86 ASP A N 1
ATOM 729 C CA . ASP A 1 86 ? -2.352 9.614 8.500 1.00 94.12 86 ASP A CA 1
ATOM 730 C C . ASP A 1 86 ? -3.697 9.496 9.232 1.00 94.12 86 ASP A C 1
ATOM 732 O O . ASP A 1 86 ? -4.300 8.426 9.264 1.00 94.12 86 ASP A O 1
ATOM 736 N N . CYS A 1 87 ? -4.202 10.607 9.780 1.00 94.19 87 CYS A N 1
ATOM 737 C CA . CYS A 1 87 ? -5.509 10.635 10.434 1.00 94.19 87 CYS A CA 1
ATOM 738 C C . CYS A 1 87 ? -6.643 10.312 9.447 1.00 94.19 87 CYS A C 1
ATOM 740 O O . CYS A 1 87 ? -7.541 9.542 9.782 1.00 94.19 87 CYS A O 1
ATOM 742 N N . TYR A 1 88 ? -6.584 10.864 8.233 1.00 95.00 88 TYR A N 1
ATOM 743 C CA . TYR A 1 88 ? -7.553 10.599 7.170 1.00 95.00 88 TYR A CA 1
ATOM 744 C C . TYR A 1 88 ? -7.562 9.125 6.742 1.00 95.00 88 TYR A C 1
ATOM 746 O O . TYR A 1 88 ? -8.614 8.486 6.751 1.00 95.00 88 TYR A O 1
ATOM 754 N N . TYR A 1 89 ? -6.393 8.564 6.418 1.00 93.12 89 TYR A N 1
ATOM 755 C CA . TYR A 1 89 ? -6.284 7.167 5.996 1.00 93.12 89 TYR A CA 1
ATOM 756 C C . TYR A 1 89 ? -6.685 6.199 7.104 1.00 93.12 89 TYR A C 1
ATOM 758 O O . TYR A 1 89 ? -7.304 5.175 6.826 1.00 93.12 89 TYR A O 1
ATOM 766 N N . GLU A 1 90 ? -6.393 6.527 8.362 1.00 95.12 90 GLU A N 1
ATOM 767 C CA . GLU A 1 90 ? -6.867 5.742 9.493 1.00 95.12 90 GLU A CA 1
ATOM 768 C C . GLU A 1 90 ? -8.396 5.689 9.568 1.00 95.12 90 GLU A C 1
ATOM 770 O O . GLU A 1 90 ? -8.935 4.595 9.724 1.00 95.12 90 GLU A O 1
ATOM 775 N N . LYS A 1 91 ? -9.094 6.825 9.416 1.00 94.75 91 LYS A N 1
ATOM 776 C CA . LYS A 1 91 ? -10.566 6.840 9.359 1.00 94.75 91 LYS A CA 1
ATOM 777 C C . LYS A 1 91 ? -11.074 5.999 8.197 1.00 94.75 91 LYS A C 1
ATOM 779 O O . LYS A 1 91 ? -11.874 5.103 8.416 1.00 94.75 91 LYS A O 1
ATOM 784 N N . MET A 1 92 ? -10.517 6.194 7.003 1.00 92.12 92 MET A N 1
ATOM 785 C CA . MET A 1 92 ? -10.901 5.415 5.825 1.00 92.12 92 MET A CA 1
ATOM 786 C C . MET A 1 92 ? -10.735 3.900 6.040 1.00 92.12 92 MET A C 1
ATOM 788 O O . MET A 1 92 ? -11.574 3.121 5.594 1.00 92.12 92 MET A O 1
ATOM 792 N N . ILE A 1 93 ? -9.665 3.462 6.715 1.00 93.00 93 ILE A N 1
ATOM 793 C CA . ILE A 1 93 ? -9.458 2.047 7.059 1.00 93.00 93 ILE A CA 1
ATOM 794 C C . ILE A 1 93 ? -10.490 1.580 8.091 1.00 93.00 93 ILE A C 1
ATOM 796 O O . ILE A 1 93 ? -11.023 0.486 7.947 1.00 93.00 93 ILE A O 1
ATOM 800 N N . PHE A 1 94 ? -10.789 2.384 9.110 1.00 94.12 94 PHE A N 1
ATOM 801 C CA . PHE A 1 94 ? -11.753 2.019 10.151 1.00 94.12 94 PHE A CA 1
ATOM 802 C C . PHE A 1 94 ? -13.166 1.880 9.580 1.00 94.12 94 PHE A C 1
ATOM 804 O O . PHE A 1 94 ? -13.811 0.866 9.828 1.00 94.12 94 PHE A O 1
ATOM 811 N N . ASP A 1 95 ? -13.595 2.828 8.749 1.00 91.31 95 ASP A N 1
ATOM 812 C CA . ASP A 1 95 ? -14.903 2.802 8.087 1.00 91.31 95 ASP A CA 1
ATOM 813 C C . ASP A 1 95 ? -15.028 1.568 7.172 1.00 91.31 95 ASP A C 1
ATOM 815 O O . ASP A 1 95 ? -16.057 0.895 7.121 1.00 91.31 95 ASP A O 1
ATOM 819 N N . LYS A 1 96 ? -13.936 1.204 6.487 1.00 90.12 96 LYS A N 1
ATOM 820 C CA . LYS A 1 96 ? -13.849 -0.028 5.691 1.00 90.12 96 LYS A CA 1
ATOM 821 C C . LYS A 1 96 ? -13.991 -1.293 6.545 1.00 90.12 96 LYS A C 1
ATOM 823 O O . LYS A 1 96 ? -14.649 -2.233 6.106 1.00 90.12 96 LYS A O 1
ATOM 828 N N . ILE A 1 97 ? -13.385 -1.336 7.732 1.00 90.44 97 ILE A N 1
ATOM 829 C CA . ILE A 1 97 ? -13.517 -2.475 8.655 1.00 90.44 97 ILE A CA 1
ATOM 830 C C . ILE A 1 97 ? -14.953 -2.572 9.188 1.00 90.44 97 ILE A C 1
ATOM 832 O O . ILE A 1 97 ? -15.507 -3.670 9.238 1.00 90.44 97 ILE A O 1
ATOM 836 N N . ASP A 1 98 ? -15.591 -1.446 9.514 1.00 90.94 98 ASP A N 1
ATOM 837 C CA . ASP A 1 98 ? -17.000 -1.425 9.930 1.00 90.94 98 ASP A CA 1
ATOM 838 C C . ASP A 1 98 ? -17.915 -1.990 8.850 1.00 90.94 98 ASP A C 1
ATOM 840 O O . ASP A 1 98 ? -18.751 -2.848 9.131 1.00 90.94 98 ASP A O 1
ATOM 844 N N . HIS A 1 99 ? -17.720 -1.555 7.603 1.00 88.12 99 HIS A N 1
ATOM 845 C CA . HIS A 1 99 ? -18.471 -2.066 6.464 1.00 88.12 99 HIS A CA 1
ATOM 846 C C . HIS A 1 99 ? -18.326 -3.588 6.339 1.00 88.12 99 HIS A C 1
ATOM 848 O O . HIS A 1 99 ? -19.315 -4.293 6.152 1.00 88.12 99 HIS A O 1
ATOM 854 N N . ILE A 1 100 ? -17.106 -4.115 6.500 1.00 88.12 100 ILE A N 1
ATOM 855 C CA . ILE A 1 100 ? -16.859 -5.564 6.506 1.00 88.12 100 ILE A CA 1
ATOM 856 C C . ILE A 1 100 ? -17.638 -6.241 7.639 1.00 88.12 100 ILE A C 1
ATOM 858 O O . ILE A 1 100 ? -18.272 -7.265 7.402 1.00 88.12 100 ILE A O 1
ATOM 862 N N . HIS A 1 101 ? -17.644 -5.685 8.852 1.00 86.25 101 HIS A N 1
ATOM 863 C CA . HIS A 1 101 ? -18.411 -6.256 9.962 1.00 86.25 101 HIS A CA 1
ATOM 864 C C . HIS A 1 101 ? -19.923 -6.268 9.700 1.00 86.25 101 HIS A C 1
ATOM 866 O O . HIS A 1 101 ? -20.573 -7.273 9.990 1.00 86.25 101 HIS A O 1
ATOM 872 N N . VAL A 1 102 ? -20.480 -5.189 9.142 1.00 88.38 102 VAL A N 1
ATOM 873 C CA . VAL A 1 102 ? -21.904 -5.106 8.773 1.00 88.38 102 VAL A CA 1
ATOM 874 C C . VAL A 1 102 ? -22.250 -6.166 7.730 1.00 88.38 102 VAL A C 1
ATOM 876 O O . VAL A 1 102 ? -23.222 -6.898 7.904 1.00 88.38 102 VAL A O 1
ATOM 879 N N . LEU A 1 103 ? -21.415 -6.301 6.701 1.00 85.38 103 LEU A N 1
ATOM 880 C CA . LEU A 1 103 ? -21.582 -7.263 5.613 1.00 85.38 103 LEU A CA 1
ATOM 881 C C . LEU A 1 103 ? -21.474 -8.716 6.118 1.00 85.38 103 LEU A C 1
ATOM 883 O O . LEU A 1 103 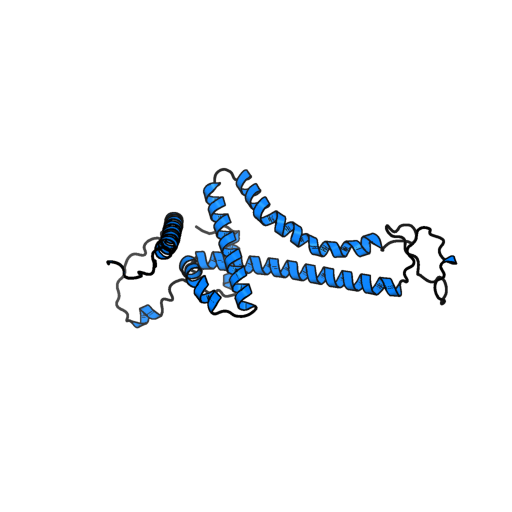? -22.280 -9.574 5.766 1.00 85.38 103 LEU A O 1
ATOM 887 N N . VAL A 1 104 ? -20.544 -8.988 7.039 1.00 85.19 104 VAL A N 1
ATOM 888 C CA . VAL A 1 104 ? -20.437 -10.287 7.730 1.00 85.19 104 VAL A CA 1
ATOM 889 C C . VAL A 1 104 ? -21.681 -10.600 8.558 1.00 85.19 104 VAL A C 1
ATOM 891 O O . VAL A 1 104 ? -22.134 -11.746 8.571 1.00 85.19 104 VAL A O 1
ATOM 894 N N . LYS A 1 105 ? -22.255 -9.602 9.236 1.00 86.56 105 LYS A N 1
ATOM 895 C CA . LYS A 1 105 ? -23.471 -9.774 10.037 1.00 86.56 105 LYS A CA 1
ATOM 896 C C . LYS A 1 105 ? -24.696 -10.035 9.156 1.00 86.56 105 LYS A C 1
ATOM 898 O O . LYS A 1 105 ? -25.471 -10.932 9.479 1.00 86.56 105 LYS A O 1
ATOM 903 N N . SER A 1 106 ? -24.865 -9.293 8.061 1.00 81.00 106 SER A N 1
ATOM 904 C CA . SER A 1 106 ? -26.023 -9.428 7.168 1.00 81.00 106 SER A CA 1
ATOM 905 C C . SER A 1 106 ? -25.997 -10.721 6.349 1.00 81.00 106 SER A C 1
ATOM 907 O O . SER A 1 106 ? -27.048 -11.306 6.104 1.00 81.00 106 SER A O 1
ATOM 909 N N . MET A 1 107 ? -24.811 -11.221 5.986 1.00 81.88 107 MET A N 1
ATOM 910 C CA . MET A 1 107 ? -24.645 -12.397 5.118 1.00 81.88 107 MET A CA 1
ATOM 911 C C . MET A 1 107 ? -24.112 -13.630 5.856 1.00 81.88 107 MET A C 1
ATOM 913 O O . MET A 1 107 ? -23.510 -14.515 5.247 1.00 81.88 107 MET A O 1
ATOM 917 N N . ARG A 1 108 ? -24.334 -13.723 7.174 1.00 77.31 108 ARG A N 1
ATOM 918 C CA . ARG A 1 108 ? -23.795 -14.792 8.039 1.00 77.31 108 ARG A CA 1
ATOM 919 C C . ARG A 1 108 ? -24.039 -16.210 7.502 1.00 77.31 108 ARG A C 1
ATOM 921 O O . ARG A 1 108 ? -23.187 -17.083 7.671 1.00 77.31 108 ARG A O 1
ATOM 928 N N . ASN A 1 109 ? -25.185 -16.428 6.858 1.00 81.50 109 ASN A N 1
ATOM 929 C CA . ASN A 1 109 ? -25.601 -17.734 6.342 1.00 81.50 109 ASN A CA 1
ATOM 930 C C . ASN A 1 109 ? -25.136 -17.996 4.898 1.00 81.50 109 ASN A C 1
ATOM 932 O O . ASN A 1 109 ? -25.099 -19.149 4.478 1.00 81.50 109 ASN A O 1
ATOM 936 N N . ASP A 1 110 ? -24.722 -16.962 4.159 1.00 85.38 110 ASP A N 1
ATOM 937 C CA . ASP A 1 110 ? -24.261 -17.064 2.772 1.00 85.38 110 ASP A CA 1
ATOM 938 C C . ASP A 1 110 ? -22.770 -16.721 2.663 1.00 85.38 110 ASP A C 1
ATOM 940 O O . ASP A 1 110 ? -22.342 -15.686 2.146 1.00 85.38 110 ASP A O 1
ATOM 944 N N . LYS A 1 111 ? -21.945 -17.649 3.160 1.00 83.56 111 LYS A N 1
ATOM 945 C CA . LYS A 1 111 ? -20.479 -17.525 3.145 1.00 83.56 111 LYS A CA 1
ATOM 946 C C . LYS A 1 111 ? -19.913 -17.346 1.731 1.00 83.56 111 LYS A C 1
ATOM 948 O O . LYS A 1 111 ? -18.841 -16.757 1.575 1.00 83.56 111 LYS A O 1
ATOM 953 N N . LYS A 1 112 ? -20.593 -17.876 0.707 1.00 85.12 112 LYS A N 1
ATOM 954 C CA . LYS A 1 112 ? -20.147 -17.790 -0.688 1.00 85.12 112 LYS A CA 1
ATOM 955 C C . LYS A 1 112 ? -20.334 -16.371 -1.212 1.00 85.12 112 LYS A C 1
ATOM 957 O O . LYS A 1 112 ? -19.377 -15.806 -1.744 1.00 85.12 112 LYS A O 1
ATOM 962 N N . SER A 1 113 ? -21.522 -15.799 -1.029 1.00 83.25 113 SER A N 1
ATOM 963 C CA . SER A 1 113 ? -21.800 -14.426 -1.446 1.00 83.25 113 SER A CA 1
ATOM 964 C C . SER A 1 113 ? -20.975 -13.419 -0.643 1.00 83.25 113 SER A C 1
ATOM 966 O O . SER A 1 113 ? -20.364 -12.537 -1.239 1.00 83.25 113 SER A O 1
ATOM 968 N N . LEU A 1 114 ? -20.817 -13.641 0.668 1.00 83.62 114 LEU A N 1
ATOM 969 C CA . LEU A 1 114 ? -19.913 -12.871 1.526 1.00 83.62 114 LEU A CA 1
ATOM 970 C C . LEU A 1 114 ? -18.494 -12.782 0.944 1.00 83.62 114 LEU A C 1
ATOM 972 O O . LEU A 1 114 ? -17.933 -11.701 0.777 1.00 83.62 114 LEU A O 1
ATOM 976 N N . ARG A 1 115 ? -17.888 -13.938 0.639 1.00 80.50 115 ARG A N 1
ATOM 977 C CA . ARG A 1 115 ? -16.514 -13.999 0.128 1.00 80.50 115 ARG A CA 1
ATOM 978 C C . ARG A 1 115 ? -16.388 -13.282 -1.212 1.00 80.50 115 ARG A C 1
ATOM 980 O O . ARG A 1 115 ? -15.378 -12.621 -1.433 1.00 80.50 115 ARG A O 1
ATOM 987 N N . LYS A 1 116 ? -17.385 -13.423 -2.087 1.00 84.44 116 LYS A N 1
ATOM 988 C CA . LYS A 1 116 ? -17.414 -12.748 -3.386 1.00 84.44 116 LYS A CA 1
ATOM 989 C C . LYS A 1 116 ? -17.434 -11.230 -3.209 1.00 84.44 116 LYS A C 1
ATOM 991 O O . LYS A 1 116 ? -16.572 -10.551 -3.751 1.00 84.44 116 LYS A O 1
ATOM 996 N N . GLU A 1 117 ? -18.340 -10.716 -2.385 1.00 81.88 117 GLU A N 1
ATOM 997 C CA . GLU A 1 117 ? -18.506 -9.275 -2.187 1.00 81.88 117 GLU A CA 1
ATOM 998 C C . GLU A 1 117 ? -17.286 -8.626 -1.514 1.00 81.88 117 GLU A C 1
ATOM 1000 O O . GLU A 1 117 ? -16.851 -7.539 -1.901 1.00 81.88 117 GLU A O 1
ATOM 1005 N N . LEU A 1 118 ? -16.658 -9.323 -0.559 1.00 82.12 118 LEU A N 1
ATOM 1006 C CA . LEU A 1 118 ? -15.382 -8.897 0.024 1.00 82.12 118 LEU A CA 1
ATOM 1007 C C . LEU A 1 118 ? -14.257 -8.853 -1.021 1.00 82.12 118 LEU A C 1
ATOM 1009 O O . LEU A 1 118 ? -13.446 -7.923 -1.014 1.00 82.12 118 LEU A O 1
ATOM 1013 N N . PHE A 1 119 ? -14.198 -9.840 -1.918 1.00 77.81 119 PHE A N 1
ATOM 1014 C CA . PHE A 1 119 ? -13.179 -9.899 -2.964 1.00 77.81 119 PHE A CA 1
ATOM 1015 C C . PHE A 1 119 ? -13.367 -8.777 -3.994 1.00 77.81 119 PHE A C 1
ATOM 1017 O O . PHE A 1 119 ? -12.414 -8.057 -4.296 1.00 77.81 119 PHE A O 1
ATOM 1024 N N . ASP A 1 120 ? -14.600 -8.561 -4.449 1.00 75.81 120 ASP A N 1
ATOM 1025 C CA . ASP A 1 120 ? -14.927 -7.560 -5.465 1.00 75.81 120 ASP A CA 1
ATOM 1026 C C . ASP A 1 120 ? -14.652 -6.129 -4.967 1.00 75.81 120 ASP A C 1
ATOM 1028 O O . ASP A 1 120 ? -14.047 -5.329 -5.685 1.00 75.81 120 ASP A O 1
ATOM 1032 N N . ASN A 1 121 ? -14.996 -5.819 -3.711 1.00 70.81 121 ASN A N 1
ATOM 1033 C CA . ASN A 1 121 ? -14.834 -4.473 -3.149 1.00 70.81 121 ASN A CA 1
ATOM 1034 C C . ASN A 1 121 ? -13.399 -4.139 -2.703 1.00 70.81 121 ASN A C 1
ATOM 1036 O O . ASN A 1 121 ? -12.981 -2.977 -2.771 1.00 70.81 121 ASN A O 1
ATOM 1040 N N . PHE A 1 122 ? -12.637 -5.120 -2.211 1.00 70.75 122 PHE A N 1
ATOM 1041 C CA . PHE A 1 122 ? -11.326 -4.870 -1.597 1.00 70.75 122 PHE A CA 1
ATOM 1042 C C . PHE A 1 122 ? -10.165 -5.502 -2.351 1.00 70.75 122 PHE A C 1
ATOM 1044 O O . PHE A 1 122 ? -9.151 -4.834 -2.578 1.00 70.75 122 PHE A O 1
ATOM 1051 N N . ALA A 1 123 ? -10.295 -6.773 -2.728 1.00 78.25 123 ALA A N 1
ATOM 1052 C CA . ALA A 1 123 ? -9.187 -7.522 -3.301 1.00 78.25 123 ALA A CA 1
ATOM 1053 C C . ALA A 1 123 ? -8.855 -7.026 -4.709 1.00 78.25 123 ALA A C 1
ATOM 1055 O O . ALA A 1 123 ? -7.681 -6.846 -5.007 1.00 78.25 123 ALA A O 1
ATOM 1056 N N . THR A 1 124 ? -9.850 -6.703 -5.538 1.00 77.44 124 THR A N 1
ATOM 1057 C CA . THR A 1 124 ? -9.623 -6.300 -6.937 1.00 77.44 124 THR A CA 1
ATOM 1058 C C . THR A 1 124 ? -8.733 -5.061 -7.057 1.00 77.44 124 THR A C 1
ATOM 1060 O O . THR A 1 124 ? -7.717 -5.082 -7.751 1.00 77.44 124 THR A O 1
ATOM 1063 N N . ARG A 1 125 ? -9.052 -3.978 -6.336 1.00 83.25 125 ARG A N 1
ATOM 1064 C CA . ARG A 1 125 ? -8.262 -2.734 -6.400 1.00 83.25 125 ARG A CA 1
ATOM 1065 C C . ARG A 1 125 ? -6.850 -2.923 -5.848 1.00 83.25 125 ARG A C 1
ATOM 1067 O O . ARG A 1 125 ? -5.894 -2.372 -6.388 1.00 83.25 125 ARG A O 1
ATOM 1074 N N . PHE A 1 126 ? -6.725 -3.684 -4.767 1.00 83.44 126 PHE A N 1
ATOM 1075 C CA . PHE A 1 126 ? -5.440 -3.950 -4.135 1.00 83.44 126 PHE A CA 1
ATOM 1076 C C . PHE A 1 126 ? -4.566 -4.886 -4.979 1.00 83.44 126 PHE A C 1
ATOM 1078 O O . PHE A 1 126 ? -3.363 -4.667 -5.087 1.00 83.44 126 PHE A O 1
ATOM 1085 N N . PHE A 1 127 ? -5.175 -5.873 -5.638 1.00 84.88 127 PHE A N 1
ATOM 1086 C CA . PHE A 1 127 ? -4.508 -6.766 -6.577 1.00 84.88 127 PHE A CA 1
ATOM 1087 C C . PHE A 1 127 ? -3.910 -5.975 -7.738 1.00 84.88 127 PHE A C 1
ATOM 1089 O O . PHE A 1 127 ? -2.713 -6.075 -7.982 1.00 84.88 127 PHE A O 1
ATOM 1096 N N . LEU A 1 128 ? -4.697 -5.099 -8.373 1.00 87.00 128 LEU A N 1
ATOM 1097 C CA . LEU A 1 128 ? -4.202 -4.216 -9.434 1.00 87.00 128 LEU A CA 1
ATOM 1098 C C . LEU A 1 128 ? -3.040 -3.335 -8.957 1.00 87.00 128 LEU A C 1
ATOM 1100 O O . LEU A 1 128 ? -2.042 -3.192 -9.659 1.00 87.00 128 LEU A O 1
ATOM 1104 N N . PHE A 1 129 ? -3.131 -2.788 -7.742 1.00 87.88 129 PHE A N 1
ATOM 1105 C CA . PHE A 1 129 ? -2.050 -1.996 -7.161 1.00 87.88 129 PHE A CA 1
ATOM 1106 C C . PHE A 1 129 ? -0.779 -2.829 -6.914 1.00 87.88 129 PHE A C 1
ATOM 1108 O O . PHE A 1 129 ? 0.331 -2.370 -7.170 1.00 87.88 129 PHE A O 1
ATOM 1115 N N . SER A 1 130 ? -0.921 -4.083 -6.487 1.00 88.00 130 SER A N 1
ATOM 1116 C CA . SER A 1 130 ? 0.211 -4.989 -6.281 1.00 88.00 130 SER A CA 1
ATOM 1117 C C . SER A 1 130 ? 0.902 -5.415 -7.582 1.00 88.00 130 SER A C 1
ATOM 1119 O O . SER A 1 130 ? 2.030 -5.901 -7.522 1.00 88.00 130 SER A O 1
ATOM 1121 N N . LEU A 1 131 ? 0.263 -5.245 -8.745 1.00 90.88 131 LEU A N 1
ATOM 1122 C CA . LEU A 1 131 ? 0.861 -5.541 -10.051 1.00 90.88 131 LEU A CA 1
ATOM 1123 C C . LEU A 1 131 ? 1.743 -4.397 -10.581 1.00 90.88 131 LEU A C 1
ATOM 1125 O O . LEU A 1 131 ? 2.550 -4.634 -11.474 1.00 90.88 131 LEU A O 1
ATOM 1129 N N . LEU A 1 132 ? 1.649 -3.177 -10.032 1.00 90.88 132 LEU A N 1
ATOM 1130 C CA . LEU A 1 132 ? 2.443 -2.016 -10.472 1.00 90.88 132 LEU A CA 1
ATOM 1131 C C . LEU A 1 132 ? 3.958 -2.290 -10.565 1.00 90.88 132 LEU A C 1
ATOM 1133 O O . LEU A 1 132 ? 4.553 -1.930 -11.581 1.00 90.88 132 LEU A O 1
ATOM 1137 N N . PRO A 1 133 ? 4.606 -2.950 -9.583 1.00 89.50 133 PRO A N 1
ATOM 1138 C CA . PRO A 1 133 ? 6.036 -3.242 -9.667 1.00 89.50 133 PRO A CA 1
ATOM 1139 C C . PRO A 1 133 ? 6.414 -4.139 -10.856 1.00 89.50 133 PRO A C 1
ATOM 1141 O O . PRO A 1 133 ? 7.530 -4.026 -11.372 1.00 89.50 133 PRO A O 1
ATOM 1144 N N . LEU A 1 134 ? 5.489 -4.985 -11.332 1.00 89.75 134 LEU A N 1
ATOM 1145 C CA . LEU A 1 134 ? 5.714 -5.894 -12.462 1.00 89.75 134 LEU A CA 1
ATOM 1146 C C . LEU A 1 134 ? 5.869 -5.155 -13.792 1.00 89.75 134 LEU A C 1
ATOM 1148 O O . LEU A 1 134 ? 6.469 -5.705 -14.712 1.00 89.75 134 LEU A O 1
ATOM 1152 N N . LEU A 1 135 ? 5.423 -3.898 -13.893 1.00 88.56 135 LEU A N 1
ATOM 1153 C CA . LEU A 1 135 ? 5.707 -3.053 -15.060 1.00 88.56 135 LEU A CA 1
ATOM 1154 C C . LEU A 1 135 ? 7.219 -2.911 -15.293 1.00 88.56 135 LEU A C 1
ATOM 1156 O O . LEU A 1 135 ? 7.670 -2.837 -16.434 1.00 88.56 135 LEU A O 1
ATOM 1160 N N . GLY A 1 136 ? 8.017 -2.987 -14.225 1.00 88.19 136 GLY A N 1
ATOM 1161 C CA . GLY A 1 136 ? 9.474 -3.025 -14.304 1.00 88.19 136 GLY A CA 1
ATOM 1162 C C . GLY A 1 136 ? 10.038 -4.229 -15.063 1.00 88.19 136 GLY A C 1
ATOM 1163 O O . GLY A 1 136 ? 11.142 -4.152 -15.596 1.00 88.19 136 GLY A O 1
ATOM 1164 N N . LEU A 1 137 ? 9.293 -5.332 -15.171 1.00 88.12 137 LEU A N 1
ATOM 1165 C CA . LEU A 1 137 ? 9.721 -6.523 -15.909 1.00 88.12 137 LEU A CA 1
ATOM 1166 C C . LEU A 1 137 ? 9.530 -6.380 -17.4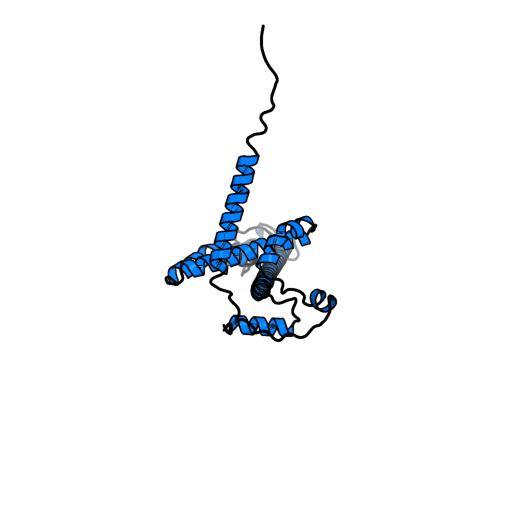23 1.00 88.12 137 LEU A C 1
ATOM 1168 O O . LEU A 1 137 ? 10.139 -7.127 -18.185 1.00 88.12 137 LEU A O 1
ATOM 1172 N N . ILE A 1 138 ? 8.748 -5.400 -17.883 1.00 89.62 138 ILE A N 1
ATOM 1173 C CA . ILE A 1 138 ? 8.489 -5.192 -19.314 1.00 89.62 138 ILE A CA 1
ATOM 1174 C C . ILE A 1 138 ? 9.792 -4.887 -20.056 1.00 89.62 138 ILE A C 1
ATOM 1176 O O . ILE A 1 138 ? 10.065 -5.465 -21.104 1.00 89.62 138 ILE A O 1
ATOM 1180 N N . PHE A 1 139 ? 10.641 -4.025 -19.495 1.00 87.94 139 PHE A N 1
ATOM 1181 C CA . PHE A 1 139 ? 11.898 -3.639 -20.132 1.00 87.94 139 PHE A CA 1
ATOM 1182 C C . PHE A 1 139 ? 12.834 -4.832 -20.418 1.00 87.94 139 PHE A C 1
ATOM 1184 O O . PHE A 1 139 ? 13.233 -4.999 -21.574 1.00 87.94 139 PHE A O 1
ATOM 1191 N N . PRO A 1 140 ? 13.198 -5.690 -19.438 1.00 85.94 140 PRO A N 1
ATOM 1192 C CA . PRO A 1 140 ? 14.021 -6.857 -19.733 1.00 85.94 140 PRO A CA 1
ATOM 1193 C C . PRO A 1 140 ? 13.316 -7.842 -20.673 1.00 85.94 140 PRO A C 1
ATOM 1195 O O . PRO A 1 140 ? 13.990 -8.418 -21.516 1.00 85.94 140 PRO A O 1
ATOM 1198 N N . ILE A 1 141 ? 11.991 -8.002 -20.606 1.00 88.00 141 ILE A N 1
ATOM 1199 C CA . ILE A 1 141 ? 11.256 -8.876 -21.539 1.00 88.00 141 ILE A CA 1
ATOM 1200 C C . ILE A 1 141 ? 11.395 -8.389 -22.991 1.00 88.00 141 ILE A C 1
ATOM 1202 O O . ILE A 1 141 ? 11.611 -9.193 -23.894 1.00 88.00 141 ILE A O 1
ATOM 1206 N N . LEU A 1 142 ? 11.312 -7.077 -23.223 1.00 87.75 142 LEU A N 1
ATOM 1207 C CA . LEU A 1 142 ? 11.371 -6.506 -24.569 1.00 87.75 142 LEU A CA 1
ATOM 1208 C C . LEU A 1 142 ? 12.783 -6.515 -25.171 1.00 87.75 142 LEU A C 1
ATOM 1210 O O . LEU A 1 142 ? 12.943 -6.821 -26.355 1.00 87.75 142 LEU A O 1
ATOM 1214 N N . PHE A 1 143 ? 13.798 -6.161 -24.375 1.00 83.19 143 PHE A N 1
ATOM 1215 C CA . PHE A 1 143 ? 15.132 -5.823 -24.888 1.00 83.19 143 PHE A CA 1
ATOM 1216 C C . PHE A 1 143 ? 16.240 -6.827 -24.532 1.00 83.19 143 PHE A C 1
ATOM 1218 O O . PHE A 1 143 ? 17.336 -6.735 -25.102 1.00 83.19 143 PHE A O 1
ATOM 1225 N N . ASN A 1 144 ? 16.004 -7.759 -23.601 1.00 80.06 144 ASN A N 1
ATOM 1226 C CA . ASN A 1 144 ? 16.985 -8.776 -23.214 1.00 80.06 144 ASN A CA 1
ATOM 1227 C C . ASN A 1 144 ? 16.927 -9.995 -24.152 1.00 80.06 144 ASN A C 1
ATOM 1229 O O . ASN A 1 144 ? 15.890 -10.308 -24.725 1.00 80.06 144 ASN A O 1
ATOM 1233 N N . GLY A 1 145 ? 18.050 -10.699 -24.303 1.00 76.44 145 GLY A N 1
ATOM 1234 C CA . GLY A 1 145 ? 18.152 -11.896 -25.144 1.00 76.44 145 GLY A CA 1
ATOM 1235 C C . GLY A 1 145 ? 19.273 -11.836 -26.183 1.00 76.44 145 GLY A C 1
ATOM 1236 O O . GLY A 1 145 ? 19.959 -10.816 -26.354 1.00 76.44 145 GLY A O 1
ATOM 1237 N N . LYS A 1 146 ? 19.476 -12.958 -26.883 1.00 73.25 146 LYS A N 1
ATOM 1238 C CA . LYS A 1 146 ? 20.488 -13.075 -27.939 1.00 73.25 146 LYS A CA 1
ATOM 1239 C C . LYS A 1 146 ? 20.094 -12.225 -29.147 1.00 73.25 146 LYS A C 1
ATOM 1241 O O . LYS A 1 146 ? 18.920 -11.986 -29.411 1.00 73.25 146 LYS A O 1
ATOM 1246 N N . ARG A 1 147 ? 21.098 -11.734 -29.873 1.00 67.56 147 ARG A N 1
ATOM 1247 C CA . ARG A 1 147 ? 20.903 -10.951 -31.101 1.00 67.56 147 ARG A CA 1
ATOM 1248 C C . ARG A 1 147 ? 20.040 -11.775 -32.081 1.00 67.56 147 ARG A C 1
ATOM 1250 O O . ARG A 1 147 ? 20.370 -12.928 -32.327 1.00 67.56 147 ARG A O 1
ATOM 1257 N N . GLY A 1 148 ? 18.932 -11.216 -32.576 1.00 68.69 148 GLY A N 1
ATOM 1258 C CA . GLY A 1 148 ? 17.997 -11.896 -33.489 1.00 68.69 148 GLY A CA 1
ATOM 1259 C C . GLY A 1 148 ? 16.846 -12.656 -32.815 1.00 68.69 148 GLY A C 1
ATOM 1260 O O . GLY A 1 148 ? 15.833 -12.887 -33.462 1.00 68.69 148 GLY A O 1
ATOM 1261 N N . SER A 1 149 ? 16.948 -12.977 -31.519 1.00 76.69 149 SER A N 1
ATOM 1262 C CA . SER A 1 149 ? 15.899 -13.674 -30.756 1.00 76.69 149 SER A CA 1
ATOM 1263 C C . SER A 1 149 ? 15.175 -12.771 -29.746 1.00 76.69 149 SER A C 1
ATOM 1265 O O . SER A 1 149 ? 14.511 -13.278 -28.842 1.00 76.69 149 SER A O 1
ATOM 1267 N N . ARG A 1 150 ? 15.374 -11.449 -29.815 1.00 81.56 150 ARG A N 1
ATOM 1268 C CA . ARG A 1 150 ? 14.713 -10.474 -28.928 1.00 81.56 150 ARG A CA 1
ATOM 1269 C C . ARG A 1 150 ? 13.337 -10.135 -29.483 1.00 81.56 150 ARG A C 1
ATOM 1271 O O . ARG A 1 150 ? 13.166 -10.110 -30.698 1.00 81.56 150 ARG A O 1
ATOM 1278 N N . ILE A 1 151 ? 12.402 -9.784 -28.599 1.00 84.88 151 ILE A N 1
ATOM 1279 C CA . ILE A 1 151 ? 11.091 -9.261 -29.014 1.00 84.88 151 ILE A CA 1
ATOM 1280 C C . ILE A 1 151 ? 11.284 -7.946 -29.771 1.00 84.88 151 ILE A C 1
ATOM 1282 O O . ILE A 1 151 ? 10.813 -7.797 -30.894 1.00 84.88 151 ILE A O 1
ATOM 1286 N N . ILE A 1 152 ? 12.034 -7.010 -29.181 1.00 82.94 152 ILE A N 1
ATOM 1287 C CA . ILE A 1 152 ? 12.488 -5.806 -29.872 1.00 82.94 152 ILE A CA 1
ATOM 1288 C C . ILE A 1 152 ? 13.968 -5.980 -30.182 1.00 82.94 152 ILE A C 1
ATOM 1290 O O . ILE A 1 152 ? 14.850 -5.811 -29.331 1.00 82.94 152 ILE A O 1
ATOM 1294 N N . ASN A 1 153 ? 14.244 -6.339 -31.434 1.00 77.50 153 ASN A N 1
ATOM 1295 C CA . ASN A 1 153 ? 15.606 -6.379 -31.934 1.00 77.50 153 ASN A CA 1
ATOM 1296 C C . ASN A 1 153 ? 16.178 -4.962 -31.958 1.00 77.50 153 ASN A C 1
ATOM 1298 O O . ASN A 1 153 ? 15.596 -4.037 -32.524 1.00 77.50 153 ASN A O 1
ATOM 1302 N N . TRP A 1 154 ? 17.347 -4.810 -31.346 1.00 79.62 154 TRP A N 1
ATOM 1303 C CA . TRP A 1 154 ? 18.070 -3.552 -31.312 1.00 79.62 154 TRP A CA 1
ATOM 1304 C C . TRP A 1 154 ? 19.544 -3.761 -31.654 1.00 79.62 154 TRP A C 1
ATOM 1306 O O . TRP A 1 154 ? 20.133 -4.798 -31.326 1.00 79.62 154 TRP A O 1
ATOM 1316 N N . CYS A 1 155 ? 20.117 -2.781 -32.345 1.00 73.88 155 CYS A N 1
ATOM 1317 C CA . CYS A 1 155 ? 21.448 -2.798 -32.937 1.00 73.88 155 CYS A CA 1
ATOM 1318 C C . CYS A 1 155 ? 22.215 -1.557 -32.447 1.00 73.88 155 CYS A C 1
ATOM 1320 O O . CYS A 1 155 ? 21.685 -0.448 -32.466 1.00 73.88 155 CYS A O 1
ATOM 1322 N N . GLY A 1 156 ? 23.440 -1.751 -31.961 1.00 66.12 156 GLY A N 1
ATOM 1323 C CA . GLY A 1 156 ? 24.239 -0.684 -31.339 1.00 66.12 156 GLY A CA 1
ATOM 1324 C C . GLY A 1 156 ? 25.408 -1.177 -30.486 1.00 66.12 156 GLY A C 1
ATOM 1325 O O . GLY A 1 156 ? 25.942 -0.423 -29.672 1.00 66.12 156 GLY A O 1
ATOM 1326 N N . ILE A 1 157 ? 25.773 -2.455 -30.636 1.00 63.06 157 ILE A N 1
ATOM 1327 C CA . ILE A 1 157 ? 27.012 -3.029 -30.112 1.00 63.06 157 ILE A CA 1
ATOM 1328 C C . ILE A 1 157 ? 28.023 -2.894 -31.249 1.00 63.06 157 ILE A C 1
ATOM 1330 O O . ILE A 1 157 ? 27.823 -3.528 -32.287 1.00 63.06 157 ILE A O 1
ATOM 1334 N N . PRO A 1 158 ? 29.048 -2.046 -31.118 1.00 57.34 158 PRO A N 1
ATOM 1335 C CA . PRO A 1 158 ? 30.016 -1.890 -32.182 1.00 57.34 158 PRO A CA 1
ATOM 1336 C C . PRO A 1 158 ? 30.896 -3.151 -32.229 1.00 57.34 158 PRO A C 1
ATOM 1338 O O . PRO A 1 158 ? 31.430 -3.577 -31.207 1.00 57.34 158 PRO A O 1
ATOM 1341 N N . ASN A 1 159 ? 31.018 -3.782 -33.403 1.00 56.66 159 ASN A N 1
ATOM 1342 C CA . ASN A 1 159 ? 31.886 -4.958 -33.576 1.00 56.66 159 ASN A CA 1
ATOM 1343 C C . ASN A 1 159 ? 33.379 -4.586 -33.454 1.00 56.66 159 ASN A C 1
ATOM 1345 O O . ASN A 1 159 ? 34.193 -5.431 -33.104 1.00 56.66 159 ASN A O 1
ATOM 1349 N N . ASN A 1 160 ? 33.719 -3.311 -33.677 1.00 55.03 160 ASN A N 1
ATOM 1350 C CA . ASN A 1 160 ? 35.060 -2.730 -33.559 1.00 55.03 160 ASN A CA 1
ATOM 1351 C C . ASN A 1 160 ? 34.999 -1.461 -32.692 1.00 55.03 160 ASN A C 1
ATOM 1353 O O . ASN A 1 160 ? 33.928 -0.899 -32.539 1.00 55.03 160 ASN A O 1
ATOM 1357 N N . LYS A 1 161 ? 36.122 -0.938 -32.176 1.00 54.06 161 LYS A N 1
ATOM 1358 C CA . LYS A 1 161 ? 36.195 0.275 -31.313 1.00 54.06 161 LYS A CA 1
ATOM 1359 C C . LYS A 1 161 ? 35.652 1.593 -31.936 1.00 54.06 161 LYS A C 1
ATOM 1361 O O . LYS A 1 161 ? 35.881 2.667 -31.388 1.00 54.06 161 LYS A O 1
ATOM 1366 N N . GLY A 1 162 ? 34.981 1.543 -33.087 1.00 57.50 162 GLY A N 1
ATOM 1367 C CA . GLY A 1 162 ? 34.385 2.684 -33.780 1.00 57.50 162 GLY A CA 1
ATOM 1368 C C . GLY A 1 162 ? 32.887 2.864 -33.507 1.00 57.50 162 GLY A C 1
ATOM 1369 O O . GLY A 1 162 ? 32.219 2.008 -32.932 1.00 57.50 162 GLY A O 1
ATOM 1370 N N . ARG A 1 163 ? 32.344 4.000 -33.959 1.00 57.53 163 ARG A N 1
ATOM 1371 C CA . ARG A 1 163 ? 30.900 4.285 -33.926 1.00 57.53 163 ARG A CA 1
ATOM 1372 C C . ARG A 1 163 ? 30.158 3.281 -34.817 1.00 57.53 163 ARG A C 1
ATOM 1374 O O . ARG A 1 163 ? 30.498 3.145 -35.987 1.00 57.53 163 ARG A O 1
ATOM 1381 N N . HIS A 1 164 ? 29.158 2.607 -34.257 1.00 63.66 164 HIS A N 1
ATOM 1382 C CA . HIS A 1 164 ? 28.304 1.638 -34.947 1.00 63.66 164 HIS A CA 1
ATOM 1383 C C . HIS A 1 164 ? 27.574 2.285 -36.141 1.00 63.66 164 HIS A C 1
ATOM 1385 O O . HIS A 1 164 ? 26.798 3.224 -35.939 1.00 63.66 164 HIS A O 1
ATOM 1391 N N . LYS A 1 165 ? 27.805 1.806 -37.372 1.00 61.72 165 LYS A N 1
ATOM 1392 C CA . LYS A 1 165 ? 27.150 2.327 -38.585 1.00 61.72 165 LYS A CA 1
ATOM 1393 C C . LYS A 1 165 ? 25.902 1.506 -38.925 1.00 61.72 165 LYS A C 1
ATOM 1395 O O . LYS A 1 165 ? 25.841 0.315 -38.653 1.00 61.72 165 LYS A O 1
ATOM 1400 N N . PHE A 1 166 ? 24.913 2.137 -39.565 1.00 57.94 166 PHE A N 1
ATOM 1401 C CA . PHE A 1 166 ? 23.678 1.479 -40.035 1.00 57.94 166 PHE A CA 1
ATOM 1402 C C . PHE A 1 166 ? 23.950 0.297 -40.988 1.00 57.94 166 PHE A C 1
ATOM 1404 O O . PHE A 1 166 ? 23.194 -0.668 -41.039 1.00 57.94 166 PHE A O 1
ATOM 1411 N N . THR A 1 167 ? 25.065 0.362 -41.717 1.00 57.75 167 THR A N 1
ATOM 1412 C CA . THR A 1 167 ? 25.555 -0.682 -42.625 1.00 57.75 167 THR A CA 1
ATOM 1413 C C . THR A 1 167 ? 26.052 -1.941 -41.913 1.00 57.75 167 THR A C 1
ATOM 1415 O O . THR A 1 167 ? 26.186 -2.967 -42.566 1.00 57.75 167 THR A O 1
ATOM 1418 N N . ASP A 1 168 ? 26.295 -1.881 -40.598 1.00 62.56 168 ASP A N 1
ATOM 1419 C CA . ASP A 1 168 ? 26.842 -2.984 -39.791 1.00 62.56 168 ASP A CA 1
ATOM 1420 C C . ASP A 1 168 ? 25.729 -3.864 -39.166 1.00 62.56 168 ASP A C 1
ATOM 1422 O O . ASP A 1 168 ? 25.988 -4.735 -38.326 1.00 62.56 168 ASP A O 1
ATOM 1426 N N . CYS A 1 169 ? 24.461 -3.610 -39.516 1.00 65.81 169 CYS A N 1
ATOM 1427 C CA . CYS A 1 169 ? 23.307 -4.332 -38.985 1.00 65.81 169 CYS A CA 1
ATOM 1428 C C . CYS A 1 169 ? 22.759 -5.354 -39.981 1.00 65.81 169 CYS A C 1
ATOM 1430 O O . CYS A 1 169 ? 21.943 -5.032 -40.842 1.00 65.81 169 CYS A O 1
ATOM 1432 N N . ASP A 1 170 ? 23.094 -6.622 -39.747 1.00 66.75 170 ASP A N 1
ATOM 1433 C CA . ASP A 1 170 ? 22.543 -7.764 -40.495 1.00 66.75 170 ASP A CA 1
ATOM 1434 C C . ASP A 1 170 ? 21.064 -8.063 -40.169 1.00 66.75 170 ASP A C 1
ATOM 1436 O O . ASP A 1 170 ? 20.448 -8.936 -40.772 1.00 66.75 170 ASP A O 1
ATOM 1440 N N . ILE A 1 171 ? 20.474 -7.359 -39.192 1.00 64.19 171 ILE A N 1
ATOM 1441 C CA . ILE A 1 171 ? 19.126 -7.636 -38.676 1.00 64.19 171 ILE A CA 1
ATOM 1442 C C . ILE A 1 171 ? 18.185 -6.508 -39.083 1.00 64.19 171 ILE A C 1
ATOM 1444 O O . ILE A 1 171 ? 18.311 -5.380 -38.603 1.00 64.19 171 ILE A O 1
ATOM 1448 N N . LYS A 1 172 ? 17.208 -6.828 -39.936 1.00 68.38 172 LYS A N 1
ATOM 1449 C CA . LYS A 1 172 ? 16.113 -5.936 -40.332 1.00 68.38 172 LYS A CA 1
ATOM 1450 C C . LYS A 1 172 ? 14.769 -6.589 -39.971 1.00 68.38 172 LYS A C 1
ATOM 1452 O O . LYS A 1 172 ? 14.592 -7.755 -40.316 1.00 68.38 172 LYS A O 1
ATOM 1457 N N . PRO A 1 173 ? 13.823 -5.878 -39.321 1.00 65.69 173 PRO A N 1
ATOM 1458 C CA . PRO A 1 173 ? 13.916 -4.517 -38.777 1.00 65.69 173 PRO A CA 1
ATOM 1459 C C . PRO A 1 173 ? 14.527 -4.500 -37.358 1.00 65.69 173 PRO A C 1
ATOM 1461 O O . PRO A 1 173 ? 14.061 -5.208 -36.467 1.00 65.69 173 PRO A O 1
ATOM 1464 N N . ALA A 1 174 ? 15.552 -3.673 -37.127 1.00 71.94 174 ALA A N 1
ATOM 1465 C CA . ALA A 1 174 ? 16.143 -3.463 -35.802 1.00 71.94 174 ALA A CA 1
ATOM 1466 C C . ALA A 1 174 ? 16.174 -1.975 -35.425 1.00 71.94 174 ALA A C 1
ATOM 1468 O O . ALA A 1 174 ? 16.498 -1.111 -36.243 1.00 71.94 174 ALA A O 1
ATOM 1469 N N . TRP A 1 175 ? 15.874 -1.683 -34.159 1.00 75.00 175 TRP A N 1
ATOM 1470 C CA . TRP A 1 175 ? 16.002 -0.347 -33.583 1.00 75.00 175 TRP A CA 1
ATOM 1471 C C . TRP A 1 175 ? 17.476 0.004 -33.376 1.00 75.00 175 TRP A C 1
ATOM 1473 O O . TRP A 1 175 ? 18.212 -0.733 -32.719 1.00 75.00 175 TRP A O 1
ATOM 1483 N N . HIS A 1 176 ? 17.918 1.133 -33.923 1.00 73.88 176 HIS A N 1
ATOM 1484 C CA . HIS A 1 176 ? 19.295 1.596 -33.777 1.00 73.88 176 HIS A CA 1
ATOM 1485 C C . HIS A 1 176 ? 19.433 2.391 -32.477 1.00 73.88 176 HIS A C 1
ATOM 1487 O O . HIS A 1 176 ? 19.111 3.574 -32.430 1.00 73.88 176 HIS A O 1
ATOM 1493 N N . ILE A 1 177 ? 19.883 1.731 -31.414 1.00 75.25 177 ILE A N 1
ATOM 1494 C CA . ILE A 1 177 ? 20.119 2.343 -30.103 1.00 75.25 177 ILE A CA 1
ATOM 1495 C C . ILE A 1 177 ? 21.412 1.775 -29.530 1.00 75.25 177 ILE A C 1
ATOM 1497 O O . ILE A 1 177 ? 21.623 0.561 -29.532 1.00 75.25 177 ILE A O 1
ATOM 1501 N N . THR A 1 178 ? 22.319 2.633 -29.065 1.00 72.69 178 THR A N 1
ATOM 1502 C CA . THR A 1 178 ? 23.590 2.147 -28.518 1.00 72.69 178 THR A CA 1
ATOM 1503 C C . THR A 1 178 ? 23.379 1.517 -27.148 1.00 72.69 178 THR A C 1
ATOM 1505 O O . THR A 1 178 ? 22.479 1.884 -26.388 1.00 72.69 178 THR A O 1
ATOM 1508 N N . ARG A 1 179 ? 24.252 0.570 -26.787 1.00 73.56 179 ARG A N 1
ATOM 1509 C CA . ARG A 1 179 ? 24.226 -0.036 -25.446 1.00 73.56 179 ARG A CA 1
ATOM 1510 C C . ARG A 1 179 ? 24.353 1.025 -24.346 1.00 73.56 179 ARG A C 1
ATOM 1512 O O . ARG A 1 179 ? 23.717 0.902 -23.304 1.00 73.56 179 ARG A O 1
ATOM 1519 N N . GLU A 1 180 ? 25.147 2.062 -24.597 1.00 75.50 180 GLU A N 1
ATOM 1520 C CA . GLU A 1 180 ? 25.363 3.193 -23.690 1.00 75.50 180 GLU A CA 1
ATOM 1521 C C . GLU A 1 180 ? 24.098 4.024 -23.463 1.00 75.50 180 GLU A C 1
ATOM 1523 O O . GLU A 1 180 ? 23.893 4.520 -22.361 1.00 75.50 180 GLU A O 1
ATOM 1528 N N . GLN A 1 181 ? 23.221 4.121 -24.465 1.00 80.00 181 GLN A N 1
ATOM 1529 C CA . GLN A 1 181 ? 21.919 4.775 -24.334 1.00 80.00 181 GLN A CA 1
ATOM 1530 C C . GLN A 1 181 ? 20.902 3.874 -23.630 1.00 80.00 181 GLN A C 1
ATOM 1532 O O . GLN A 1 181 ? 20.137 4.354 -22.803 1.00 80.00 181 GLN A O 1
ATOM 1537 N N . LEU A 1 182 ? 20.905 2.566 -23.902 1.00 82.44 182 LEU A N 1
ATOM 1538 C CA . LEU A 1 182 ? 19.922 1.628 -23.348 1.00 82.44 182 LEU A CA 1
ATOM 1539 C C . LEU A 1 182 ? 20.168 1.287 -21.863 1.00 82.44 182 LEU A C 1
ATOM 1541 O O . LEU A 1 182 ? 19.218 1.112 -21.097 1.00 82.44 182 LEU A O 1
ATOM 1545 N N . LEU A 1 183 ? 21.434 1.198 -21.441 1.00 82.56 183 LEU A N 1
ATOM 1546 C CA . LEU A 1 183 ? 21.832 0.839 -20.072 1.00 82.56 183 LEU A CA 1
ATOM 1547 C C . LEU A 1 183 ? 21.254 1.777 -18.989 1.00 82.56 183 LEU A C 1
ATOM 1549 O O . LEU A 1 183 ? 20.738 1.266 -17.991 1.00 82.56 183 LEU A O 1
ATOM 1553 N N . PRO A 1 184 ? 21.305 3.116 -19.133 1.00 88.19 184 PRO A N 1
ATOM 1554 C CA . PRO A 1 184 ? 20.663 4.043 -18.205 1.00 88.19 184 PRO A CA 1
ATOM 1555 C C . PRO A 1 184 ? 19.160 3.802 -18.048 1.00 88.19 184 PRO A C 1
ATOM 1557 O O . PRO A 1 184 ? 18.694 3.705 -16.915 1.00 88.19 184 PRO A O 1
ATOM 1560 N N . TYR A 1 185 ? 18.412 3.629 -19.145 1.00 86.56 185 TYR A N 1
ATOM 1561 C CA . TYR A 1 185 ? 16.969 3.356 -19.080 1.00 86.56 185 TYR A CA 1
ATOM 1562 C C . TYR A 1 185 ? 16.668 2.035 -18.373 1.00 86.56 185 TYR A C 1
ATOM 1564 O O . TYR A 1 185 ? 15.774 1.980 -17.531 1.00 86.56 185 TYR A O 1
ATOM 1572 N N . ALA A 1 186 ? 17.464 0.997 -18.646 1.00 87.06 186 ALA A N 1
ATOM 1573 C CA . ALA A 1 186 ? 17.354 -0.286 -17.961 1.00 87.06 186 ALA A CA 1
ATOM 1574 C C . ALA A 1 186 ? 17.525 -0.126 -16.443 1.00 87.06 186 ALA A C 1
ATOM 1576 O O . ALA A 1 186 ? 16.708 -0.618 -15.664 1.00 87.06 186 ALA A O 1
ATOM 1577 N N . ARG A 1 187 ? 18.568 0.602 -16.019 1.00 89.44 187 ARG A N 1
ATOM 1578 C CA . ARG A 1 187 ? 18.849 0.854 -14.599 1.00 89.44 187 ARG A CA 1
ATOM 1579 C C . ARG A 1 187 ? 17.758 1.685 -13.936 1.00 89.44 187 ARG A C 1
ATOM 1581 O O . ARG A 1 187 ? 17.308 1.313 -12.859 1.00 89.44 187 ARG A O 1
ATOM 1588 N N . LEU A 1 188 ? 17.304 2.763 -14.575 1.00 91.00 188 LEU A N 1
ATOM 1589 C CA . LEU A 1 188 ? 16.214 3.594 -14.059 1.00 91.00 188 LEU A CA 1
ATOM 1590 C C . LEU A 1 188 ? 14.929 2.786 -13.878 1.00 91.00 188 LEU A C 1
ATOM 1592 O O . LEU A 1 188 ? 14.296 2.877 -12.831 1.00 91.00 188 LEU A O 1
ATOM 1596 N N . ASN A 1 189 ? 14.577 1.952 -14.854 1.00 91.44 189 ASN A N 1
ATOM 1597 C CA . ASN A 1 189 ? 13.396 1.104 -14.772 1.00 91.44 189 ASN A CA 1
ATOM 1598 C C . ASN A 1 189 ? 13.486 0.083 -13.620 1.00 91.44 189 ASN A C 1
ATOM 1600 O O . ASN A 1 189 ? 12.520 -0.090 -12.879 1.00 91.44 189 ASN A O 1
ATOM 1604 N N . ILE A 1 190 ? 14.655 -0.534 -13.413 1.00 90.62 190 ILE A N 1
ATOM 1605 C CA . ILE A 1 190 ? 14.897 -1.419 -12.262 1.00 90.62 190 ILE A CA 1
ATOM 1606 C C . ILE A 1 190 ? 14.739 -0.649 -10.942 1.00 90.62 190 ILE A C 1
ATOM 1608 O O . ILE A 1 190 ? 14.041 -1.115 -10.044 1.00 90.62 190 ILE A O 1
ATOM 1612 N N . ILE A 1 191 ? 15.337 0.541 -10.828 1.00 92.69 191 ILE A N 1
ATOM 1613 C CA . ILE A 1 191 ? 15.241 1.380 -9.624 1.00 92.69 191 ILE A CA 1
ATOM 1614 C C . ILE A 1 191 ? 13.780 1.740 -9.334 1.00 92.69 191 ILE A C 1
ATOM 1616 O O . ILE A 1 191 ? 13.312 1.534 -8.218 1.00 92.69 191 ILE A O 1
ATOM 1620 N N . ILE A 1 192 ? 13.039 2.225 -10.335 1.00 92.44 192 ILE A N 1
ATOM 1621 C CA . ILE A 1 192 ? 11.621 2.585 -10.192 1.00 92.44 192 ILE A CA 1
ATOM 1622 C C . ILE A 1 192 ? 10.792 1.365 -9.774 1.00 92.44 192 ILE A C 1
ATOM 1624 O O . ILE A 1 192 ? 9.962 1.476 -8.875 1.00 92.44 192 ILE A O 1
ATOM 1628 N N . SER A 1 193 ? 11.040 0.193 -10.366 1.00 93.06 193 SER A N 1
ATOM 1629 C CA . SER A 1 193 ? 10.355 -1.054 -10.004 1.00 93.06 193 SER A CA 1
ATOM 1630 C C . SER A 1 193 ? 10.575 -1.424 -8.534 1.00 93.06 193 SER A C 1
ATOM 1632 O O . SER A 1 193 ? 9.605 -1.669 -7.815 1.00 93.06 193 SER A O 1
ATOM 1634 N N . TYR A 1 194 ? 11.823 -1.383 -8.050 1.00 92.81 194 TYR A N 1
ATOM 1635 C CA . TYR A 1 194 ? 12.125 -1.636 -6.638 1.00 92.81 194 TYR A CA 1
ATOM 1636 C C . TYR A 1 194 ? 11.496 -0.594 -5.709 1.00 92.81 194 TYR A C 1
ATOM 1638 O O . TYR A 1 194 ? 10.956 -0.958 -4.666 1.00 92.81 194 TYR A O 1
ATOM 1646 N N . MET A 1 195 ? 11.503 0.686 -6.087 1.00 94.75 195 MET A N 1
ATOM 1647 C CA . MET A 1 195 ? 10.846 1.738 -5.306 1.00 94.75 195 MET A CA 1
ATOM 1648 C C . MET A 1 195 ? 9.333 1.508 -5.206 1.00 94.75 195 MET A C 1
ATOM 1650 O O . MET A 1 195 ? 8.777 1.600 -4.113 1.00 94.75 195 MET A O 1
ATOM 1654 N N . LEU A 1 196 ? 8.667 1.148 -6.309 1.00 94.44 196 LEU A N 1
ATOM 1655 C CA . LEU A 1 196 ? 7.244 0.793 -6.309 1.00 94.44 196 LEU A CA 1
ATOM 1656 C C . LEU A 1 196 ? 6.968 -0.431 -5.432 1.00 94.44 196 LEU A C 1
ATOM 1658 O O . LEU A 1 196 ? 6.010 -0.422 -4.663 1.00 94.44 196 LEU A O 1
ATOM 1662 N N . LEU A 1 197 ? 7.820 -1.456 -5.501 1.00 94.06 197 LEU A N 1
ATOM 1663 C CA . LEU A 1 197 ? 7.714 -2.647 -4.661 1.00 94.06 197 LEU A CA 1
ATOM 1664 C C . LEU A 1 197 ? 7.793 -2.285 -3.172 1.00 94.06 197 LEU A C 1
ATOM 1666 O O . LEU A 1 197 ? 6.928 -2.694 -2.398 1.00 94.06 197 LEU A O 1
ATOM 1670 N N . ILE A 1 198 ? 8.768 -1.463 -2.776 1.00 94.88 198 ILE A N 1
ATOM 1671 C CA . ILE A 1 198 ? 8.907 -0.979 -1.395 1.00 94.88 198 ILE A CA 1
ATOM 1672 C C . ILE A 1 198 ? 7.660 -0.196 -0.968 1.00 94.88 198 ILE A C 1
ATOM 1674 O O . ILE A 1 198 ? 7.133 -0.435 0.117 1.00 94.88 198 ILE A O 1
ATOM 1678 N N . ILE A 1 199 ? 7.149 0.702 -1.817 1.00 94.06 199 ILE A N 1
ATOM 1679 C CA . ILE A 1 199 ? 5.937 1.484 -1.533 1.00 94.06 199 ILE A CA 1
ATOM 1680 C C . ILE A 1 199 ? 4.732 0.567 -1.304 1.00 94.06 199 ILE A C 1
ATOM 1682 O O . ILE A 1 199 ? 3.995 0.772 -0.337 1.00 94.06 199 ILE A O 1
ATOM 1686 N N . VAL A 1 200 ? 4.546 -0.457 -2.146 1.00 93.62 200 VAL A N 1
ATOM 1687 C CA . VAL A 1 200 ? 3.489 -1.458 -1.959 1.00 93.62 200 VAL A CA 1
ATOM 1688 C C . VAL A 1 200 ? 3.645 -2.101 -0.585 1.00 93.62 200 VAL A C 1
ATOM 1690 O O . VAL A 1 200 ? 2.725 -1.995 0.220 1.00 93.62 200 VAL A O 1
ATOM 1693 N N . PHE A 1 201 ? 4.814 -2.661 -0.258 1.00 93.50 201 PHE A N 1
ATOM 1694 C CA . PHE A 1 201 ? 5.057 -3.286 1.048 1.00 93.50 201 PHE A CA 1
ATOM 1695 C C . PHE A 1 201 ? 4.776 -2.354 2.235 1.00 93.50 201 PHE A C 1
ATOM 1697 O O . PHE A 1 201 ? 4.145 -2.777 3.206 1.00 93.50 201 PHE A O 1
ATOM 1704 N N . LEU A 1 202 ? 5.174 -1.082 2.159 1.00 94.69 202 LEU A N 1
ATOM 1705 C CA . LEU A 1 202 ? 4.900 -0.096 3.208 1.00 94.69 202 LEU A CA 1
ATOM 1706 C C . LEU A 1 202 ? 3.398 0.142 3.403 1.00 94.69 202 LEU A C 1
ATOM 1708 O O . LEU A 1 202 ? 2.938 0.224 4.542 1.00 94.69 202 LEU A O 1
ATOM 1712 N N . ILE A 1 203 ? 2.623 0.208 2.318 1.00 92.44 203 ILE A N 1
ATOM 1713 C CA . ILE A 1 203 ? 1.162 0.347 2.383 1.00 92.44 203 ILE A CA 1
ATOM 1714 C C . ILE A 1 203 ? 0.529 -0.892 3.025 1.00 92.44 203 ILE A C 1
ATOM 1716 O O . ILE A 1 203 ? -0.354 -0.753 3.870 1.00 92.44 203 ILE A O 1
ATOM 1720 N N . ILE A 1 204 ? 1.002 -2.095 2.684 1.00 91.44 204 ILE A N 1
ATOM 1721 C CA . ILE A 1 204 ? 0.526 -3.349 3.289 1.00 91.44 204 ILE A CA 1
ATOM 1722 C C . ILE A 1 204 ? 0.757 -3.336 4.802 1.00 91.44 204 ILE A C 1
ATOM 1724 O O . ILE A 1 204 ? -0.179 -3.528 5.580 1.00 91.44 204 ILE A O 1
ATOM 1728 N N . ILE A 1 205 ? 1.991 -3.054 5.224 1.00 92.94 205 ILE A N 1
ATOM 1729 C CA . ILE A 1 205 ? 2.367 -2.973 6.640 1.00 92.94 205 ILE A CA 1
ATOM 1730 C C . ILE A 1 205 ? 1.524 -1.912 7.358 1.00 92.94 205 ILE A C 1
ATOM 1732 O O . ILE A 1 205 ? 1.020 -2.158 8.455 1.00 92.94 205 ILE A O 1
ATOM 1736 N N . TYR A 1 206 ? 1.318 -0.752 6.733 1.00 93.94 206 TYR A N 1
ATOM 1737 C CA . TYR A 1 206 ? 0.488 0.315 7.281 1.00 93.94 206 TYR A CA 1
ATOM 1738 C C . TYR A 1 206 ? -0.959 -0.137 7.522 1.00 93.94 206 TYR A C 1
ATOM 1740 O O . TYR A 1 206 ? -1.489 0.082 8.614 1.00 93.94 206 TYR A O 1
ATOM 1748 N N . ILE A 1 207 ? -1.583 -0.809 6.547 1.00 92.38 207 ILE A N 1
ATOM 1749 C CA . ILE A 1 207 ? -2.944 -1.349 6.684 1.00 92.38 207 ILE A CA 1
ATOM 1750 C C . ILE A 1 207 ? -3.008 -2.329 7.861 1.00 92.38 207 ILE A C 1
ATOM 1752 O O . ILE A 1 207 ? -3.885 -2.183 8.714 1.00 92.38 207 ILE A O 1
ATOM 1756 N N . PHE A 1 208 ? -2.057 -3.263 7.971 1.00 91.06 208 PHE A N 1
ATOM 1757 C CA . PHE A 1 208 ? -2.003 -4.212 9.090 1.00 91.06 208 PHE A CA 1
ATOM 1758 C C . PHE A 1 208 ? -1.894 -3.516 10.450 1.00 91.06 208 PHE A C 1
ATOM 1760 O O . PHE A 1 208 ? -2.648 -3.836 11.370 1.00 91.06 208 PHE A O 1
ATOM 1767 N N . ILE A 1 209 ? -1.010 -2.521 10.578 1.00 91.62 209 ILE A N 1
ATOM 1768 C CA . ILE A 1 209 ? -0.862 -1.739 11.815 1.00 91.62 209 ILE A CA 1
ATOM 1769 C C . ILE A 1 209 ? -2.189 -1.067 12.195 1.00 91.62 209 ILE A C 1
ATOM 1771 O O . ILE A 1 209 ? -2.568 -1.057 13.371 1.00 91.62 209 ILE A O 1
ATOM 1775 N N . LYS A 1 210 ? -2.915 -0.502 11.223 1.00 93.12 210 LYS A N 1
ATOM 1776 C CA . LYS A 1 210 ? -4.203 0.157 11.478 1.00 93.12 210 LYS A CA 1
ATOM 1777 C C . LYS A 1 210 ? -5.317 -0.836 11.814 1.00 93.12 210 LYS A C 1
ATOM 1779 O O . LYS A 1 210 ? -6.087 -0.546 12.725 1.00 93.12 210 LYS A O 1
ATOM 1784 N N . VAL A 1 211 ? -5.368 -2.005 11.177 1.00 91.69 211 VAL A N 1
ATOM 1785 C CA . VAL A 1 211 ? -6.315 -3.086 11.520 1.00 91.69 211 VAL A CA 1
ATOM 1786 C C . VAL A 1 211 ? -6.101 -3.550 12.962 1.00 91.69 211 VAL A C 1
ATOM 1788 O O . VAL A 1 211 ? -7.044 -3.633 13.742 1.00 91.69 211 VAL A O 1
ATOM 1791 N N . ILE A 1 212 ? -4.849 -3.752 13.375 1.00 90.25 212 ILE A N 1
ATOM 1792 C CA . ILE A 1 212 ? -4.538 -4.156 14.753 1.00 90.25 212 ILE A CA 1
ATOM 1793 C C . ILE A 1 212 ? -4.887 -3.039 15.742 1.00 90.25 212 ILE A C 1
ATOM 1795 O O . ILE A 1 212 ? -5.417 -3.299 16.824 1.00 90.25 212 ILE A O 1
ATOM 1799 N N . LYS A 1 213 ? -4.650 -1.773 15.375 1.00 91.81 213 LYS A N 1
ATOM 1800 C CA . LYS A 1 213 ? -5.096 -0.625 16.175 1.00 91.81 213 LYS A CA 1
ATOM 1801 C C . LYS A 1 213 ? -6.619 -0.608 16.341 1.00 91.81 213 LYS A C 1
ATOM 1803 O O . LYS A 1 213 ? -7.075 -0.296 17.439 1.00 91.81 213 LYS A O 1
ATOM 1808 N N . TYR A 1 214 ? -7.374 -0.918 15.290 1.00 91.75 214 TYR A N 1
ATOM 1809 C CA . TYR A 1 214 ? -8.832 -1.002 15.327 1.00 91.75 214 TYR A CA 1
ATOM 1810 C C . TYR A 1 214 ? -9.303 -2.080 16.313 1.00 91.75 214 TYR A C 1
ATOM 1812 O O . TYR A 1 214 ? -10.015 -1.756 17.262 1.00 91.75 214 TYR A O 1
ATOM 1820 N N . GLU A 1 215 ? -8.826 -3.321 16.167 1.00 89.19 215 GLU A N 1
ATOM 1821 C CA . GLU A 1 215 ? -9.198 -4.440 17.051 1.00 89.19 215 GLU A CA 1
ATOM 1822 C C . GLU A 1 215 ? -8.828 -4.163 18.510 1.00 89.19 215 GLU A C 1
ATOM 1824 O O . GLU A 1 215 ? -9.584 -4.424 19.445 1.00 89.19 215 GLU A O 1
ATOM 1829 N N . ARG A 1 216 ? -7.675 -3.531 18.729 1.00 88.50 216 ARG A N 1
ATOM 1830 C CA . ARG A 1 216 ? -7.250 -3.128 20.068 1.00 88.50 216 ARG A CA 1
ATOM 1831 C C . ARG A 1 216 ? -8.196 -2.104 20.703 1.00 88.50 216 ARG A C 1
ATOM 1833 O O . ARG A 1 216 ? -8.497 -2.220 21.889 1.00 88.50 216 ARG A O 1
ATOM 1840 N N . LEU A 1 217 ? -8.627 -1.096 19.939 1.00 89.69 217 LEU A N 1
ATOM 1841 C CA . LEU A 1 217 ? -9.575 -0.073 20.402 1.00 89.69 217 LEU A CA 1
ATOM 1842 C C . LEU A 1 217 ? -10.976 -0.649 20.621 1.00 89.69 217 LEU A C 1
ATOM 1844 O O . LEU A 1 217 ? -11.678 -0.203 21.528 1.00 89.69 217 LEU A O 1
ATOM 1848 N N . LYS A 1 218 ? -11.370 -1.640 19.815 1.00 86.62 218 LYS A N 1
ATOM 1849 C CA . LYS A 1 218 ? -12.610 -2.399 19.993 1.00 86.62 218 LYS A CA 1
ATOM 1850 C C . LYS A 1 218 ? -12.623 -3.103 21.349 1.00 86.62 218 LYS A C 1
ATOM 1852 O O . LYS A 1 218 ? -13.536 -2.900 22.128 1.00 86.62 218 LYS A O 1
ATOM 1857 N N . LEU A 1 219 ? -11.524 -3.764 21.709 1.00 84.50 219 LEU A N 1
ATOM 1858 C CA . LEU A 1 219 ? -11.352 -4.414 23.014 1.00 84.50 219 LEU A CA 1
ATOM 1859 C C . LEU A 1 219 ? -11.057 -3.443 24.177 1.00 84.50 219 LEU A C 1
ATOM 1861 O O . LEU A 1 219 ? -10.691 -3.880 25.268 1.00 84.50 219 LEU A O 1
ATOM 1865 N N . GLY A 1 220 ? -11.121 -2.125 23.951 1.00 81.75 220 GLY A N 1
ATOM 1866 C CA . GLY A 1 220 ? -10.852 -1.102 24.968 1.00 81.75 220 GLY A CA 1
ATOM 1867 C C . GLY A 1 220 ? -9.404 -1.061 25.475 1.00 81.75 220 GLY A C 1
ATOM 1868 O O . GLY A 1 220 ? -9.119 -0.428 26.495 1.00 81.75 220 GLY A O 1
ATOM 1869 N N . LYS A 1 221 ? -8.466 -1.726 24.790 1.00 79.00 221 LYS A N 1
ATOM 1870 C CA . LYS A 1 221 ? -7.077 -1.843 25.243 1.00 79.00 221 LYS A CA 1
ATOM 1871 C C . LYS A 1 221 ? -6.255 -0.601 24.867 1.00 79.00 221 LYS A C 1
ATOM 1873 O O . LYS A 1 221 ? -6.395 -0.010 23.794 1.00 79.00 221 LYS A O 1
ATOM 1878 N N . GLY A 1 222 ? -5.362 -0.202 25.775 1.00 76.44 222 GLY A N 1
ATOM 1879 C CA . GLY A 1 222 ? -4.463 0.946 25.613 1.00 76.44 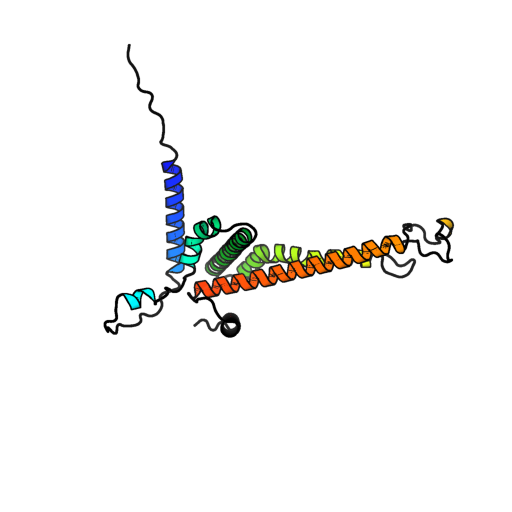222 GLY A CA 1
ATOM 1880 C C . GLY A 1 222 ? -3.289 0.698 24.656 1.00 76.44 222 GLY A C 1
ATOM 1881 O O . GLY A 1 222 ? -3.256 -0.271 23.905 1.00 76.44 222 GLY A O 1
ATOM 1882 N N . LYS A 1 223 ? -2.291 1.593 24.663 1.00 76.62 223 LYS A N 1
ATOM 1883 C CA . LYS A 1 223 ? -1.044 1.387 23.904 1.00 76.62 223 LYS A CA 1
ATOM 1884 C C . LYS A 1 223 ? -0.288 0.194 24.502 1.00 76.62 223 LYS A C 1
ATOM 1886 O O . LYS A 1 223 ? -0.036 0.194 25.698 1.00 76.62 223 LYS A O 1
ATOM 1891 N N . MET A 1 224 ? 0.059 -0.771 23.656 1.00 81.44 224 MET A N 1
ATOM 1892 C CA . MET A 1 224 ? 0.742 -2.008 24.042 1.00 81.44 224 MET A CA 1
ATOM 1893 C C . MET A 1 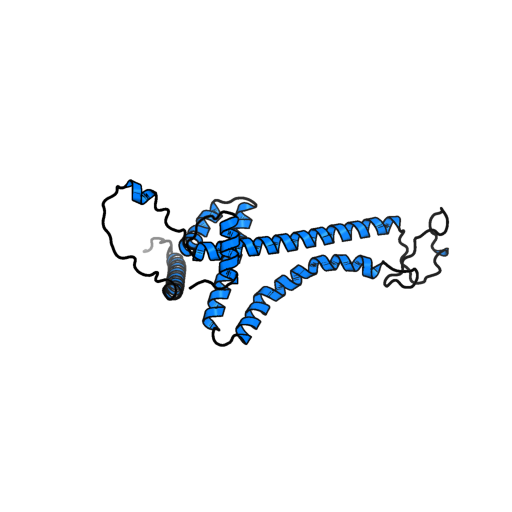224 ? 2.240 -1.934 23.761 1.00 81.44 224 MET A C 1
ATOM 1895 O O . MET A 1 224 ? 2.663 -1.219 22.844 1.00 81.44 224 MET A O 1
ATOM 1899 N N . ASN A 1 225 ? 3.025 -2.698 24.516 1.00 83.19 225 ASN A N 1
ATOM 1900 C CA . ASN A 1 225 ? 4.422 -2.971 24.182 1.00 83.19 225 ASN A CA 1
ATOM 1901 C C . ASN A 1 225 ? 4.535 -4.027 23.057 1.00 83.19 225 ASN A C 1
ATOM 1903 O O . ASN A 1 225 ? 3.545 -4.625 22.641 1.00 83.19 225 ASN A O 1
ATOM 1907 N N . MET A 1 226 ? 5.747 -4.263 22.545 1.00 81.81 226 MET A N 1
ATOM 1908 C CA . MET A 1 226 ? 5.970 -5.197 21.428 1.00 81.81 226 MET A CA 1
ATOM 1909 C C . MET A 1 226 ? 5.601 -6.653 21.765 1.00 81.81 226 MET A C 1
ATOM 1911 O O . MET A 1 226 ? 5.064 -7.366 20.921 1.00 81.81 226 MET A O 1
ATOM 1915 N N . LYS A 1 227 ? 5.856 -7.102 23.003 1.00 85.44 227 LYS A N 1
ATOM 1916 C CA . LYS A 1 227 ? 5.525 -8.468 23.444 1.00 85.44 227 LYS A CA 1
ATOM 1917 C C . LYS A 1 227 ? 4.010 -8.668 23.513 1.00 85.44 227 LYS A C 1
ATOM 1919 O O . LYS A 1 227 ? 3.492 -9.634 22.963 1.00 85.44 227 LYS A O 1
ATOM 1924 N N . GLU A 1 228 ? 3.310 -7.715 24.123 1.00 84.12 228 GLU A N 1
ATOM 1925 C CA . GLU A 1 228 ? 1.848 -7.646 24.171 1.00 84.12 228 GLU A CA 1
ATOM 1926 C C . GLU A 1 228 ? 1.248 -7.573 22.769 1.00 84.12 228 GLU A C 1
ATOM 1928 O O . GLU A 1 228 ? 0.233 -8.207 22.512 1.00 84.12 228 GLU A O 1
ATOM 1933 N N . TYR A 1 229 ? 1.885 -6.846 21.849 1.00 84.62 229 TYR A N 1
ATOM 1934 C CA . TYR A 1 229 ? 1.452 -6.760 20.459 1.00 84.62 229 TYR A CA 1
ATOM 1935 C C . TYR A 1 229 ? 1.542 -8.114 19.744 1.00 84.62 229 TYR A C 1
ATOM 1937 O O . TYR A 1 229 ? 0.568 -8.539 19.127 1.00 84.62 229 TYR A O 1
ATOM 1945 N N . CYS A 1 230 ? 2.674 -8.819 19.857 1.00 83.44 230 CYS A N 1
ATOM 1946 C CA . CYS A 1 230 ? 2.824 -10.164 19.293 1.00 83.44 230 CYS A CA 1
ATOM 1947 C C . CYS A 1 230 ? 1.820 -11.150 19.895 1.00 83.44 230 CYS A C 1
ATOM 1949 O O . CYS A 1 230 ? 1.186 -11.904 19.158 1.00 83.44 230 CYS A O 1
ATOM 1951 N N . GLN A 1 231 ? 1.642 -11.119 21.218 1.00 85.88 231 GLN A N 1
ATOM 1952 C CA . GLN A 1 231 ? 0.670 -11.969 21.900 1.00 85.88 231 GLN A CA 1
ATOM 1953 C C . GLN A 1 231 ? -0.758 -11.657 21.438 1.00 85.88 231 GLN A C 1
ATOM 1955 O O . GLN A 1 231 ? -1.506 -12.565 21.098 1.00 85.88 231 GLN A O 1
ATOM 1960 N N . PHE A 1 232 ? -1.107 -10.375 21.325 1.00 84.81 232 PHE A N 1
ATOM 1961 C CA . PHE A 1 232 ? -2.407 -9.939 20.833 1.00 84.81 232 PHE A CA 1
ATOM 1962 C C . PHE A 1 232 ? -2.681 -10.411 19.401 1.00 84.81 232 PHE A C 1
ATOM 1964 O O . PHE A 1 232 ? -3.760 -10.923 19.117 1.00 84.81 232 PHE A O 1
ATOM 1971 N N . CYS A 1 233 ? -1.693 -10.302 18.509 1.00 83.38 233 CYS A N 1
ATOM 1972 C CA . CYS A 1 233 ? -1.806 -10.828 17.148 1.00 83.38 233 CYS A CA 1
ATOM 1973 C C . CYS A 1 233 ? -1.996 -12.350 17.148 1.00 83.38 233 CYS A C 1
ATOM 1975 O O . CYS A 1 233 ? -2.820 -12.868 16.399 1.00 83.38 233 CYS A O 1
ATOM 1977 N N . LYS A 1 234 ? -1.266 -13.067 18.011 1.00 85.12 234 LYS A N 1
ATOM 1978 C CA . LYS A 1 234 ? -1.401 -14.519 18.172 1.00 85.12 234 LYS A CA 1
ATOM 1979 C C . LYS A 1 234 ? -2.799 -14.903 18.664 1.00 85.12 234 LYS A C 1
ATOM 1981 O O . LYS A 1 234 ? -3.357 -15.877 18.168 1.00 85.12 234 LYS A O 1
ATOM 1986 N N . ASP A 1 235 ? -3.370 -14.151 19.597 1.00 85.88 235 ASP A N 1
ATOM 1987 C CA . ASP A 1 235 ? -4.710 -14.410 20.130 1.00 85.88 235 ASP A CA 1
ATOM 1988 C C . ASP A 1 235 ? -5.806 -14.121 19.090 1.00 85.88 235 ASP A C 1
ATOM 1990 O O . ASP A 1 235 ? -6.735 -14.920 18.956 1.00 85.88 235 ASP A O 1
ATOM 1994 N N . LEU A 1 236 ? -5.653 -13.047 18.301 1.00 83.00 236 LEU A N 1
ATOM 1995 C CA . LEU A 1 236 ? -6.547 -12.712 17.184 1.00 83.00 236 LEU A CA 1
ATOM 1996 C C . LEU A 1 236 ? -6.558 -13.800 16.102 1.00 83.00 236 LEU A C 1
ATOM 1998 O O . LEU A 1 236 ? -7.623 -14.192 15.639 1.00 83.00 236 LEU A O 1
ATOM 2002 N N . ILE A 1 237 ? -5.387 -14.303 15.703 1.00 81.00 237 ILE A N 1
ATOM 2003 C CA . ILE A 1 237 ? -5.281 -15.338 14.659 1.00 81.00 237 ILE A CA 1
ATOM 2004 C C . ILE A 1 237 ? -5.862 -16.670 15.142 1.00 81.00 237 ILE A C 1
ATOM 2006 O O . ILE A 1 237 ? -6.513 -17.377 14.378 1.00 81.00 237 ILE A O 1
ATOM 2010 N N . ASN A 1 238 ? -5.647 -17.012 16.413 1.00 82.25 238 ASN A N 1
ATOM 2011 C CA . ASN A 1 238 ? -6.106 -18.279 16.980 1.00 82.25 238 ASN A CA 1
ATOM 2012 C C . ASN A 1 238 ? -7.583 -18.265 17.406 1.00 82.25 238 ASN A C 1
ATOM 2014 O O . ASN A 1 238 ? -8.019 -19.227 18.035 1.00 82.25 238 ASN A O 1
ATOM 2018 N N . ASN A 1 239 ? -8.345 -17.204 17.099 1.00 65.44 239 ASN A N 1
ATOM 2019 C CA . ASN A 1 239 ? -9.745 -17.038 17.506 1.00 65.44 239 ASN A CA 1
ATOM 2020 C C . ASN A 1 239 ? -9.978 -17.314 19.005 1.00 65.44 239 ASN A C 1
ATOM 2022 O O . ASN A 1 239 ? -11.032 -17.811 19.393 1.00 65.44 239 ASN A O 1
ATOM 2026 N N . LYS A 1 240 ? -9.015 -16.980 19.879 1.00 52.94 240 LYS A N 1
ATOM 2027 C CA . LYS A 1 240 ? -9.181 -17.086 21.343 1.00 52.94 240 LYS A CA 1
ATOM 2028 C C . LYS A 1 240 ? -9.951 -15.897 21.926 1.00 52.94 240 LYS A C 1
ATOM 2030 O O . LYS A 1 240 ? -9.659 -15.424 23.021 1.00 52.94 240 LYS A O 1
ATOM 2035 N N . THR A 1 241 ? -10.926 -15.392 21.187 1.00 44.59 241 THR A N 1
ATOM 2036 C CA . THR A 1 241 ? -11.930 -14.469 21.710 1.00 44.59 241 THR A CA 1
ATOM 2037 C C . THR A 1 241 ? -13.121 -15.310 22.147 1.00 44.59 241 THR A C 1
ATOM 2039 O O . THR A 1 241 ? -14.050 -15.514 21.367 1.00 44.59 241 THR A O 1
ATOM 2042 N N . ASN A 1 242 ? -13.006 -15.863 23.357 1.00 32.78 242 ASN A N 1
ATOM 2043 C CA . ASN A 1 242 ? -14.153 -16.297 24.153 1.00 32.78 242 ASN A CA 1
ATOM 2044 C C . ASN A 1 242 ? -14.865 -15.068 24.716 1.00 32.78 242 ASN A C 1
ATOM 2046 O O . ASN A 1 242 ? -14.141 -14.118 25.101 1.00 32.78 242 ASN A O 1
#

Sequence (242 aa):
MKFKYDRSPNTSFNRLLAKHEYQEEIDDLNLRGNLVNYETPPNIHNEENFTSKYAYLKKRKPINLLSYKKNYEHRYAKKKGLAKLDCYYEKMIFDKIDHIHVLVKSMRNDKKSLRKELFDNFATRFFLFSLLPLLGLIFPILFNGKRGSRIINWCGIPNNKGRHKFTDCDIKPAWHITREQLLPYARLNIIISYMLLIIVFLIIIYIFIKVIKYERLKLGKGKMNMKEYCQFCKDLINNKTN

InterPro domains:
  IPR022139 Fam-L/Fam-M-like, plasmodium [PF12420] (3-221)

Organism: NCBI:txid1035514